Protein AF-H2ZAS6-F1 (afdb_monomer)

Solvent-accessible surface area (backbone atoms only — not comparable to full-atom values): 13476 Å² total; per-residue (Å²): 130,87,49,67,55,76,77,52,36,73,67,36,65,32,30,30,71,39,84,82,62,59,73,28,44,25,34,30,70,45,66,57,102,63,35,32,34,28,41,28,45,44,68,86,78,80,84,56,66,68,56,63,69,42,42,60,75,76,57,49,66,39,53,50,62,60,48,14,63,75,58,74,45,54,53,64,53,48,56,46,43,37,15,78,36,61,42,53,59,77,82,79,40,78,43,65,80,29,67,56,33,38,37,78,93,71,48,25,17,18,64,74,36,30,44,58,54,97,93,39,62,28,32,20,69,63,43,44,57,53,51,46,54,44,47,73,75,45,42,49,55,55,51,41,58,58,71,47,61,94,76,61,63,84,84,67,61,58,55,46,81,37,60,37,92,62,64,44,68,59,52,52,49,51,51,41,53,51,55,62,68,36,86,67,47,88,42,56,76,37,44,56,90,58,90,82,78,46,69,72,56,51,52,54,49,51,53,51,50,55,54,37,66,75,69,57,74,80,57,46,79,46,76,48,80,40,52,52,91,36,50,45,66,79,132

Nearest PDB structures (foldseek):
  2y35-assembly1_A  TM=8.840E-01  e=4.240E-13  Drosophila melanogaster
  8rap-assembly1_Z  TM=8.432E-01  e=3.091E-01  Saccharomyces cerevisiae
  8ram-assembly1_Z  TM=8.428E-01  e=3.091E-01  Saccharomyces cerevisiae
  4ytl-assembly2_B  TM=7.904E-01  e=3.672E-01  Saccharomyces cerevisiae S288C
  8w8f-assembly1_Z  TM=8.268E-01  e=6.903E-01  Homo sapiens

Mean predicted aligned error: 9.79 Å

Secondary structure (DSSP, 8-state):
---HHHHS-TT-EEEE-SSSSTT-EEEEEEEETTEEEEEEEE------HHHHHHHHHHS-EEEHHHHHHHHT--HHHHHHHTS--EEE-STT-EEE-S---EETTTTEEETTTEEEETTEEEEEHHHHHHHHHHHHH-HHHHHHHHHTTTTS-TT---HHHHH-SSSHHHHHHHHHHHHHHSTTTTPPEEETT-----HHHHHHHHHHHHHHHHH--PPEEEEEEEEGGGEE---

InterPro domains:
  IPR041106 Exoribonuclease Xrn1, D2/D3 domain [PF18334] (4-218)

Organism: Ciona savignyi (NCBI:txid51511)

Foldseek 3Di:
DQDVCNVQPFQFWKAFCDPDRHRWIWTFHDDDPFKTKTWTFAFDDFDCVVLVVCQCVLWPWDFLCVLCVLLVADSVLSVAQCDFQWADPPPHRIFTLHLHQDDVVQQKGFASAWAADPNTIIGTPVVSVVSNVCCVLQVLQRVLVVVCPPPDDSHPPDQCSRPNVPPSVVSSVVSRVVSCVDPSHPGDIGHNPDDDGHPSSVVVVVVSVVVCVVVTDGTDIDIDIGGSVRIDRDD

pLDDT: mean 84.43, std 8.47, range [48.62, 93.75]

Radius of gyration: 28.25 Å; Cα contacts (8 Å, |Δi|>4): 338; chains: 1; bounding box: 68×33×70 Å

Structure (mmCIF, N/CA/C/O backbone):
data_AF-H2ZAS6-F1
#
_entry.id   AF-H2ZAS6-F1
#
loop_
_atom_site.group_PDB
_atom_site.id
_atom_site.type_symbol
_atom_site.label_atom_id
_atom_site.label_alt_id
_atom_site.label_comp_id
_atom_site.label_asym_id
_atom_site.label_entity_id
_atom_site.label_seq_id
_atom_site.pdbx_PDB_ins_code
_atom_site.Cartn_x
_atom_site.Cartn_y
_atom_site.Cartn_z
_atom_site.occupancy
_atom_site.B_iso_or_equiv
_atom_site.auth_seq_id
_atom_site.auth_comp_id
_atom_site.auth_asym_id
_atom_site.auth_atom_id
_atom_site.pdbx_PDB_model_num
ATOM 1 N N . MET A 1 1 ? 46.308 13.504 -22.173 1.00 48.62 1 MET A N 1
ATOM 2 C CA . MET A 1 1 ? 44.925 13.327 -22.659 1.00 48.62 1 MET A CA 1
ATOM 3 C C . MET A 1 1 ? 44.731 11.841 -22.865 1.00 48.62 1 MET A C 1
ATOM 5 O O . MET A 1 1 ? 45.394 11.299 -23.737 1.00 48.62 1 MET A O 1
ATOM 9 N N . THR A 1 2 ? 43.934 11.181 -22.029 1.00 58.94 2 THR A N 1
ATOM 10 C CA . THR A 1 2 ? 43.607 9.759 -22.206 1.00 58.94 2 THR A CA 1
ATOM 11 C C . THR A 1 2 ? 42.870 9.613 -23.532 1.00 58.94 2 THR A C 1
ATOM 13 O O . THR A 1 2 ? 41.924 10.361 -23.798 1.00 58.94 2 THR A O 1
ATOM 16 N N . SER A 1 3 ? 43.347 8.740 -24.409 1.00 76.25 3 SER A N 1
ATOM 17 C CA . SER A 1 3 ? 42.744 8.587 -25.731 1.00 76.25 3 SER A CA 1
ATOM 18 C C . SER A 1 3 ? 41.390 7.878 -25.614 1.00 76.25 3 SER A C 1
ATOM 20 O O . SER A 1 3 ? 41.162 7.082 -24.705 1.00 76.25 3 SER A O 1
ATOM 22 N N . ILE A 1 4 ? 40.467 8.130 -26.545 1.00 76.50 4 ILE A N 1
ATOM 23 C CA . ILE A 1 4 ? 39.162 7.440 -26.553 1.00 76.50 4 ILE A CA 1
ATOM 24 C C . ILE A 1 4 ? 39.341 5.919 -26.666 1.00 76.50 4 ILE A C 1
ATOM 26 O O . ILE A 1 4 ? 38.546 5.176 -26.108 1.00 76.50 4 ILE A O 1
ATOM 30 N N . ALA A 1 5 ? 40.405 5.459 -27.326 1.00 76.56 5 ALA A N 1
ATOM 31 C CA . ALA A 1 5 ? 40.741 4.041 -27.423 1.00 76.56 5 ALA A CA 1
ATOM 32 C C . ALA A 1 5 ? 41.159 3.422 -26.073 1.00 76.56 5 ALA A C 1
ATOM 34 O O . ALA A 1 5 ? 40.924 2.238 -25.854 1.00 76.56 5 ALA A O 1
ATOM 35 N N . GLU A 1 6 ? 41.748 4.207 -25.164 1.00 80.81 6 GLU A N 1
ATOM 36 C CA . GLU A 1 6 ? 42.057 3.773 -23.792 1.00 80.81 6 GLU A CA 1
ATOM 37 C C . GLU A 1 6 ? 40.805 3.759 -22.905 1.00 80.81 6 GLU A C 1
ATOM 39 O O . GLU A 1 6 ? 40.669 2.884 -22.057 1.00 80.81 6 GLU A O 1
ATOM 44 N N . MET A 1 7 ? 39.878 4.705 -23.106 1.00 81.31 7 MET A N 1
ATOM 45 C CA . MET A 1 7 ? 38.614 4.761 -22.356 1.00 81.31 7 MET A CA 1
ATOM 46 C C . MET A 1 7 ? 37.583 3.729 -22.834 1.00 81.31 7 MET A C 1
ATOM 48 O O . MET A 1 7 ? 36.767 3.264 -22.047 1.00 81.31 7 MET A O 1
ATOM 52 N N . LEU A 1 8 ? 37.599 3.397 -24.126 1.00 84.44 8 LEU A N 1
ATOM 53 C CA . LEU A 1 8 ? 36.675 2.477 -24.785 1.00 84.44 8 LEU A CA 1
ATOM 54 C C . LEU A 1 8 ? 37.476 1.423 -25.564 1.00 84.44 8 LEU A C 1
ATOM 56 O O . LEU A 1 8 ? 37.523 1.472 -26.799 1.00 84.44 8 LEU A O 1
ATOM 60 N N . PRO A 1 9 ? 38.137 0.480 -24.869 1.00 86.81 9 PRO A N 1
ATOM 61 C CA . PRO A 1 9 ? 38.912 -0.545 -25.541 1.00 86.81 9 PRO A CA 1
ATOM 62 C C . PRO A 1 9 ? 38.006 -1.452 -26.377 1.00 86.81 9 PRO A C 1
ATOM 64 O O . PRO A 1 9 ? 36.805 -1.597 -26.136 1.00 86.81 9 PRO A O 1
ATOM 67 N N . LYS A 1 10 ? 38.591 -2.099 -27.386 1.00 86.94 10 LYS A N 1
ATOM 68 C CA . LYS A 1 10 ? 37.863 -3.065 -28.212 1.00 86.94 10 LYS A CA 1
ATOM 69 C C . LYS A 1 10 ? 37.267 -4.168 -27.331 1.00 86.94 10 LYS A C 1
ATOM 71 O O . LYS A 1 10 ? 37.941 -4.692 -26.451 1.00 86.94 10 LYS A O 1
ATOM 76 N N . ASN A 1 11 ? 36.027 -4.546 -27.623 1.00 87.69 11 ASN A N 1
ATOM 77 C CA . ASN A 1 11 ? 35.197 -5.479 -26.859 1.00 87.69 11 ASN A CA 1
ATOM 78 C C . ASN A 1 11 ? 34.785 -5.001 -25.457 1.00 87.69 11 ASN A C 1
ATOM 80 O O . ASN A 1 11 ? 34.188 -5.796 -24.733 1.00 87.69 11 ASN A O 1
ATOM 84 N N . ALA A 1 12 ? 35.041 -3.741 -25.084 1.00 89.25 12 ALA A N 1
ATOM 85 C CA . ALA A 1 12 ? 34.482 -3.172 -23.862 1.00 89.25 12 ALA A CA 1
ATOM 86 C C . ALA A 1 12 ? 32.953 -3.188 -23.907 1.00 89.25 12 ALA A C 1
ATOM 88 O O . ALA A 1 12 ? 32.350 -2.936 -24.958 1.00 89.25 12 ALA A O 1
ATOM 89 N N . GLU A 1 13 ? 32.349 -3.467 -22.757 1.00 92.56 13 GLU A N 1
ATOM 90 C CA . GLU A 1 13 ? 30.908 -3.386 -22.567 1.00 92.56 13 GLU A CA 1
ATOM 91 C C . GLU A 1 13 ? 30.522 -1.950 -22.242 1.00 92.56 13 GLU A C 1
ATOM 93 O O . GLU A 1 13 ? 31.080 -1.312 -21.352 1.00 92.56 13 GLU A O 1
ATOM 98 N N . VAL A 1 14 ? 29.573 -1.427 -23.007 1.00 93.00 14 VAL A N 1
ATOM 99 C CA . VAL A 1 14 ? 29.112 -0.046 -22.898 1.00 93.00 14 VAL A CA 1
ATOM 100 C C . VAL A 1 14 ? 27.597 -0.002 -22.926 1.00 93.00 14 VAL A C 1
ATOM 102 O O . VAL A 1 14 ? 26.948 -0.823 -23.572 1.00 93.00 14 VAL A O 1
ATOM 105 N N . PHE A 1 15 ? 27.029 0.997 -22.267 1.00 93.75 15 PHE A N 1
ATOM 106 C CA . PHE A 1 15 ? 25.609 1.303 -22.310 1.00 93.75 15 PHE A CA 1
ATOM 107 C C . PHE A 1 15 ? 25.377 2.581 -23.097 1.00 93.75 15 PHE A C 1
ATOM 109 O O . PHE A 1 15 ? 26.065 3.586 -22.909 1.00 93.75 15 PHE A O 1
ATOM 116 N N . ASN A 1 16 ? 24.385 2.554 -23.976 1.00 93.00 16 ASN A N 1
ATOM 117 C CA . ASN A 1 16 ? 23.973 3.738 -24.709 1.00 93.00 16 ASN A CA 1
ATOM 118 C C . ASN A 1 16 ? 23.133 4.657 -23.815 1.00 93.00 16 ASN A C 1
ATOM 120 O O . ASN A 1 16 ? 22.112 4.237 -23.278 1.00 93.00 16 ASN A O 1
ATOM 124 N N . ILE A 1 17 ? 23.516 5.923 -23.698 1.00 93.12 17 ILE A N 1
ATOM 125 C CA . ILE A 1 17 ? 22.713 6.969 -23.042 1.00 93.12 17 ILE A CA 1
ATOM 126 C C . ILE A 1 17 ? 22.096 7.948 -24.055 1.00 93.12 17 ILE A C 1
ATOM 128 O O . ILE A 1 17 ? 21.465 8.930 -23.667 1.00 93.12 17 ILE A O 1
ATOM 132 N N . GLY A 1 18 ? 22.278 7.699 -25.354 1.00 88.38 18 GLY A N 1
ATOM 133 C CA . GLY A 1 18 ? 21.671 8.451 -26.447 1.00 88.38 18 GLY A CA 1
ATOM 134 C C . GLY A 1 18 ? 20.350 7.858 -26.949 1.00 88.38 18 GLY A C 1
ATOM 135 O O . GLY A 1 18 ? 19.828 6.875 -26.426 1.00 88.38 18 GLY A O 1
ATOM 136 N N . VAL A 1 19 ? 19.818 8.474 -28.006 1.00 85.88 19 VAL A N 1
ATOM 137 C CA . VAL A 1 19 ? 18.623 8.028 -28.740 1.00 85.88 19 VAL A CA 1
ATOM 138 C C . VAL A 1 19 ? 19.032 7.747 -30.192 1.00 85.88 19 VAL A C 1
ATOM 140 O O . VAL A 1 19 ? 19.768 8.563 -30.754 1.00 85.88 19 VAL A O 1
ATOM 143 N N . PRO A 1 20 ? 18.556 6.658 -30.832 1.00 85.31 20 PRO A N 1
ATOM 144 C CA . PRO A 1 20 ? 17.695 5.585 -30.302 1.00 85.31 20 PRO A CA 1
ATOM 145 C C . PRO A 1 20 ? 18.450 4.594 -29.392 1.00 85.31 20 PRO A C 1
ATOM 147 O O . PRO A 1 20 ? 19.668 4.669 -29.295 1.00 85.31 20 PRO A O 1
ATOM 150 N N . HIS A 1 21 ? 17.731 3.654 -28.758 1.00 88.62 21 HIS A N 1
ATOM 151 C CA . HIS A 1 21 ? 18.272 2.545 -27.938 1.00 88.62 21 HIS A CA 1
ATOM 152 C C . HIS A 1 21 ? 18.904 2.939 -26.593 1.00 88.62 21 HIS A C 1
ATOM 154 O O . HIS A 1 21 ? 19.922 2.374 -26.192 1.00 88.62 21 HIS A O 1
ATOM 160 N N . TYR A 1 22 ? 18.300 3.896 -25.890 1.00 90.94 22 TYR A N 1
ATOM 161 C CA . TYR A 1 22 ? 18.704 4.273 -24.535 1.00 90.94 22 TYR A CA 1
ATOM 162 C C . TYR A 1 22 ? 18.701 3.060 -23.588 1.00 90.94 22 TYR A C 1
ATOM 164 O O . TYR A 1 22 ? 17.765 2.264 -23.596 1.00 90.94 22 TYR A O 1
ATOM 172 N N . GLY A 1 23 ? 19.747 2.913 -22.778 1.00 91.06 23 GLY A N 1
ATOM 173 C CA . GLY A 1 23 ? 19.916 1.821 -21.818 1.00 91.06 23 GLY A CA 1
ATOM 174 C C . GLY A 1 23 ? 20.328 0.476 -22.426 1.00 91.06 23 GLY A C 1
ATOM 175 O O . GLY A 1 23 ? 20.566 -0.467 -21.675 1.00 91.06 23 GLY A O 1
ATOM 176 N N . CYS A 1 24 ? 20.447 0.359 -23.754 1.00 92.25 24 CYS A N 1
ATOM 177 C CA . CYS A 1 24 ? 20.893 -0.885 -24.383 1.00 92.25 24 CYS A CA 1
ATOM 178 C C . CYS A 1 24 ? 22.395 -1.106 -24.163 1.00 92.25 24 CYS A C 1
ATOM 180 O O . CYS A 1 24 ? 23.205 -0.188 -24.323 1.00 92.25 24 CYS A O 1
ATOM 182 N N . MET A 1 25 ? 22.751 -2.347 -23.834 1.00 92.88 25 MET A N 1
ATOM 183 C CA . MET A 1 25 ? 24.133 -2.802 -23.713 1.00 92.88 25 MET A CA 1
ATOM 184 C C . MET A 1 25 ? 24.709 -3.087 -25.101 1.00 92.88 25 MET A C 1
ATOM 186 O O . MET A 1 25 ? 24.020 -3.607 -25.979 1.00 92.88 25 MET A O 1
ATOM 190 N N . GLY A 1 26 ? 25.982 -2.781 -25.309 1.00 92.31 26 GLY A N 1
ATOM 191 C CA . GLY A 1 26 ? 26.688 -3.089 -26.541 1.00 92.31 26 GLY A CA 1
ATOM 192 C C . GLY A 1 26 ? 28.169 -3.346 -26.323 1.00 92.31 26 GLY A C 1
ATOM 193 O O . GLY A 1 26 ? 28.706 -3.123 -25.239 1.00 92.31 26 GLY A O 1
ATOM 194 N N . LYS A 1 27 ? 28.826 -3.823 -27.381 1.00 93.44 27 LYS A N 1
ATOM 195 C CA . LYS A 1 27 ? 30.272 -4.070 -27.402 1.00 93.44 27 LYS A CA 1
ATOM 196 C C . LYS A 1 27 ? 30.973 -3.158 -28.393 1.00 93.44 27 LYS A C 1
ATOM 198 O O . LYS A 1 27 ? 30.548 -3.048 -29.546 1.00 93.44 27 LYS A O 1
ATOM 203 N N . VAL A 1 28 ? 32.064 -2.538 -27.949 1.00 91.81 28 VAL A N 1
ATOM 204 C CA . VAL A 1 28 ? 32.894 -1.668 -28.791 1.00 91.81 28 VAL A CA 1
ATOM 205 C C . VAL A 1 28 ? 33.587 -2.500 -29.870 1.00 91.81 28 VAL A C 1
ATOM 207 O O . VAL A 1 28 ? 34.389 -3.385 -29.578 1.00 91.81 28 VAL A O 1
ATOM 210 N N . CYS A 1 29 ? 33.309 -2.198 -31.133 1.00 91.00 29 CYS A N 1
ATOM 211 C CA . CYS A 1 29 ? 33.959 -2.823 -32.280 1.00 91.00 29 CYS A CA 1
ATOM 212 C C . CYS A 1 29 ? 35.226 -2.059 -32.688 1.00 91.00 29 CYS A C 1
ATOM 214 O O . CYS A 1 29 ? 36.270 -2.673 -32.920 1.00 91.00 29 CYS A O 1
ATOM 216 N N . SER A 1 30 ? 35.134 -0.728 -32.774 1.00 87.38 30 SER A N 1
ATOM 217 C CA . SER A 1 30 ? 36.242 0.159 -33.150 1.00 87.38 30 SER A CA 1
ATOM 218 C C . SER A 1 30 ? 36.041 1.582 -32.628 1.00 87.38 30 SER A C 1
ATOM 220 O O . SER A 1 30 ? 34.918 1.992 -32.343 1.00 87.38 30 SER A O 1
ATOM 222 N N . THR A 1 31 ? 37.127 2.351 -32.538 1.00 86.19 31 THR A N 1
ATOM 223 C CA . THR A 1 31 ? 37.122 3.765 -32.130 1.00 86.19 31 THR A CA 1
ATOM 224 C C . THR A 1 31 ? 37.888 4.608 -33.147 1.00 86.19 31 THR A C 1
ATOM 226 O O . THR A 1 31 ? 39.035 4.287 -33.457 1.00 86.19 31 THR A O 1
ATOM 229 N N . HIS A 1 32 ? 37.300 5.701 -33.638 1.00 82.81 32 HIS A N 1
ATOM 230 C CA . HIS A 1 32 ? 37.928 6.602 -34.611 1.00 82.81 32 HIS A CA 1
ATOM 231 C C . HIS A 1 32 ? 37.610 8.072 -34.313 1.00 82.81 32 HIS A C 1
ATOM 233 O O . HIS A 1 32 ? 36.445 8.468 -34.317 1.00 82.81 32 HIS A O 1
ATOM 239 N N . GLY A 1 33 ? 38.650 8.885 -34.070 1.00 71.81 33 GLY A N 1
ATOM 240 C CA . GLY A 1 33 ? 38.622 10.361 -34.031 1.00 71.81 33 GLY A CA 1
ATOM 241 C C . GLY A 1 33 ? 37.732 11.047 -32.977 1.00 71.81 33 GLY A C 1
ATOM 242 O O . GLY A 1 33 ? 37.848 12.251 -32.788 1.00 71.81 33 GLY A O 1
ATOM 243 N N . GLY A 1 34 ? 36.846 10.314 -32.300 1.00 78.88 34 GLY A N 1
ATOM 244 C CA . GLY A 1 34 ? 35.755 10.870 -31.486 1.00 78.88 34 GLY A CA 1
ATOM 245 C C . GLY A 1 34 ? 34.556 9.925 -31.336 1.00 78.88 34 GLY A C 1
ATOM 246 O O . GLY A 1 34 ? 33.815 9.998 -30.355 1.00 78.88 34 GLY A O 1
ATOM 247 N N . ASN A 1 35 ? 34.384 9.021 -32.301 1.00 84.44 35 ASN A N 1
ATOM 248 C CA . ASN A 1 35 ? 33.278 8.071 -32.374 1.00 84.44 35 ASN A CA 1
ATOM 249 C C . ASN A 1 35 ? 33.733 6.654 -32.019 1.00 84.44 35 ASN A C 1
ATOM 251 O O . ASN A 1 35 ? 34.885 6.283 -32.261 1.00 84.44 35 ASN A O 1
ATOM 255 N N . ALA A 1 36 ? 32.804 5.853 -31.510 1.00 87.12 36 ALA A N 1
ATOM 256 C CA . ALA A 1 36 ? 32.953 4.417 -31.352 1.00 87.12 36 ALA A CA 1
ATOM 257 C C . ALA A 1 36 ? 31.863 3.691 -32.151 1.00 87.12 36 ALA A C 1
ATOM 259 O O . ALA A 1 36 ? 30.681 4.028 -32.069 1.00 87.12 36 ALA A O 1
ATOM 260 N N . THR A 1 37 ? 32.264 2.690 -32.929 1.00 90.56 37 THR A N 1
ATOM 261 C CA . THR A 1 37 ? 31.340 1.759 -33.579 1.00 90.56 37 THR A CA 1
ATOM 262 C C . THR A 1 37 ? 30.999 0.671 -32.583 1.00 90.56 37 THR A C 1
ATOM 264 O O . THR A 1 37 ? 31.902 0.002 -32.078 1.00 90.56 37 THR A O 1
ATOM 267 N N . ILE A 1 38 ? 29.716 0.491 -32.295 1.00 90.75 38 ILE A N 1
ATOM 268 C CA . ILE A 1 38 ? 29.235 -0.441 -31.278 1.00 90.75 38 ILE A CA 1
ATOM 269 C C . ILE A 1 38 ? 28.157 -1.321 -31.866 1.00 90.75 38 ILE A C 1
ATOM 271 O O . ILE A 1 38 ? 27.297 -0.845 -32.603 1.00 90.75 38 ILE A O 1
ATOM 275 N N . THR A 1 39 ? 28.184 -2.594 -31.495 1.00 93.25 39 THR A N 1
ATOM 276 C CA . THR A 1 39 ? 27.062 -3.504 -31.724 1.00 93.25 39 THR A CA 1
ATOM 277 C C . THR A 1 39 ? 26.232 -3.581 -30.451 1.00 93.25 39 THR A C 1
ATOM 279 O O . THR A 1 39 ? 26.701 -4.110 -29.443 1.00 93.25 39 THR A O 1
ATOM 282 N N . PHE A 1 40 ? 25.032 -3.002 -30.487 1.00 92.00 40 PHE A N 1
ATOM 283 C CA . PHE A 1 40 ? 24.065 -3.016 -29.393 1.00 92.00 40 PHE A CA 1
ATOM 284 C C . PHE A 1 40 ? 23.190 -4.257 -29.453 1.00 92.00 40 PHE A C 1
ATOM 286 O O . PHE A 1 40 ? 22.711 -4.628 -30.521 1.00 92.00 40 PHE A O 1
ATOM 293 N N . GLN A 1 41 ? 22.925 -4.835 -28.288 1.00 90.62 41 GLN A N 1
ATOM 294 C CA . GLN A 1 41 ? 21.920 -5.867 -28.096 1.00 90.62 41 GLN A CA 1
ATOM 295 C C . GLN A 1 41 ? 20.621 -5.187 -27.679 1.00 90.62 41 GLN A C 1
ATOM 297 O O . GLN A 1 41 ? 20.478 -4.753 -26.537 1.00 90.62 41 GLN A O 1
ATOM 302 N N . VAL A 1 42 ? 19.680 -5.071 -28.612 1.00 90.62 42 VAL A N 1
ATOM 303 C CA . VAL A 1 42 ? 18.384 -4.429 -28.376 1.00 90.62 42 VAL A CA 1
ATOM 304 C C . VAL A 1 42 ? 17.376 -5.504 -27.962 1.00 90.62 42 VAL A C 1
ATOM 306 O O . VAL A 1 42 ? 17.004 -6.333 -28.803 1.00 90.62 42 VAL A O 1
ATOM 309 N N . PRO A 1 43 ? 16.953 -5.551 -26.685 1.00 87.62 43 PRO A N 1
ATOM 310 C CA . PRO A 1 43 ? 15.913 -6.472 -26.253 1.00 87.62 43 PRO A CA 1
ATOM 311 C C . PRO A 1 43 ? 14.542 -6.003 -26.753 1.00 87.62 43 PRO A C 1
ATOM 313 O O . PRO A 1 43 ? 14.291 -4.807 -26.893 1.00 87.62 43 PRO A O 1
ATOM 316 N N . ASP A 1 44 ? 13.633 -6.949 -26.978 1.00 87.50 44 ASP A N 1
ATOM 317 C CA . ASP A 1 44 ? 12.214 -6.612 -27.079 1.00 87.50 44 ASP A CA 1
ATOM 318 C C . ASP A 1 44 ? 11.695 -6.234 -25.671 1.00 87.50 44 ASP A C 1
ATOM 320 O O . ASP A 1 44 ? 12.063 -6.868 -24.676 1.00 87.50 44 ASP A O 1
ATOM 324 N N . GLU A 1 45 ? 10.805 -5.242 -25.571 1.00 85.88 45 GLU A N 1
ATOM 325 C CA . GLU A 1 45 ? 10.242 -4.779 -24.293 1.00 85.88 45 GLU A CA 1
ATOM 326 C C . GLU A 1 45 ? 8.776 -5.218 -24.101 1.00 85.88 45 GLU A C 1
ATOM 328 O O . GLU A 1 45 ? 7.973 -5.151 -25.040 1.00 85.88 45 GLU A O 1
ATOM 333 N N . PRO A 1 46 ? 8.374 -5.639 -22.884 1.00 88.06 46 PRO A N 1
ATOM 334 C CA . PRO A 1 46 ? 6.987 -5.979 -22.600 1.00 88.06 46 PRO A CA 1
ATOM 335 C C . PRO A 1 46 ? 6.098 -4.730 -22.586 1.00 88.06 46 PRO A C 1
ATOM 337 O O . PRO A 1 46 ? 6.377 -3.740 -21.910 1.00 88.06 46 PRO A O 1
ATOM 340 N N . ASN A 1 47 ? 4.951 -4.799 -23.265 1.00 87.00 47 ASN A N 1
ATOM 341 C CA . ASN A 1 47 ? 3.972 -3.717 -23.240 1.00 87.00 47 ASN A CA 1
ATOM 342 C C . ASN A 1 47 ? 3.067 -3.807 -21.999 1.00 87.00 47 ASN A C 1
ATOM 344 O O . ASN A 1 47 ? 2.067 -4.525 -21.984 1.00 87.00 47 ASN A O 1
ATOM 348 N N . LEU A 1 48 ? 3.378 -3.010 -20.976 1.00 87.75 48 LEU A N 1
ATOM 349 C CA . LEU A 1 48 ? 2.605 -2.951 -19.730 1.00 87.75 48 LEU A CA 1
ATOM 350 C C . LEU A 1 48 ? 1.447 -1.935 -19.761 1.00 87.75 48 LEU A C 1
ATOM 352 O O . LEU A 1 48 ? 0.717 -1.806 -18.775 1.00 87.75 48 LEU A O 1
ATOM 356 N N . ALA A 1 49 ? 1.211 -1.227 -20.874 1.00 87.38 49 ALA A N 1
ATOM 357 C CA . ALA A 1 49 ? 0.228 -0.137 -20.941 1.00 87.38 49 ALA A CA 1
ATOM 358 C C . ALA A 1 49 ? -1.195 -0.585 -20.565 1.00 87.38 49 ALA A C 1
ATOM 360 O O . ALA A 1 49 ? -1.947 0.162 -19.935 1.00 87.38 49 ALA A O 1
ATOM 361 N N . ARG A 1 50 ? -1.565 -1.826 -20.907 1.00 85.38 50 ARG A N 1
ATOM 362 C CA . ARG A 1 50 ? -2.862 -2.420 -20.544 1.00 85.38 50 ARG A CA 1
ATOM 363 C C . ARG A 1 50 ? -3.029 -2.549 -19.028 1.00 85.38 50 ARG A C 1
ATOM 365 O O . ARG A 1 50 ? -4.113 -2.283 -18.515 1.00 85.38 50 ARG A O 1
ATOM 372 N N . ILE A 1 51 ? -1.968 -2.934 -18.321 1.00 84.19 51 ILE A N 1
ATOM 373 C CA . ILE A 1 51 ? -1.978 -3.098 -16.864 1.00 84.19 51 ILE A CA 1
ATOM 374 C C . ILE A 1 51 ? -2.013 -1.732 -16.187 1.00 84.19 51 ILE A C 1
ATOM 376 O O . ILE A 1 51 ? -2.821 -1.532 -15.285 1.00 84.19 51 ILE A O 1
ATOM 380 N N . LEU A 1 52 ? -1.227 -0.762 -16.673 1.00 82.31 52 LEU A N 1
ATOM 381 C CA . LEU A 1 52 ? -1.268 0.607 -16.150 1.00 82.31 52 LEU A CA 1
ATOM 382 C C . LEU A 1 52 ? -2.672 1.215 -16.262 1.00 82.31 52 LEU A C 1
ATOM 384 O O . LEU A 1 52 ? -3.158 1.792 -15.294 1.00 82.31 52 LEU A O 1
ATOM 388 N N . LYS A 1 53 ? -3.363 1.020 -17.394 1.00 82.88 53 LYS A N 1
ATOM 389 C CA . LYS A 1 53 ? -4.759 1.466 -17.562 1.00 82.88 53 LYS A CA 1
ATOM 390 C C . LYS A 1 53 ? -5.716 0.792 -16.574 1.00 82.88 53 LYS A C 1
ATOM 392 O O . LYS A 1 53 ? -6.622 1.443 -16.066 1.00 82.88 53 LYS A O 1
ATOM 397 N N . LYS A 1 54 ? -5.508 -0.494 -16.277 1.00 81.06 54 LYS A N 1
ATOM 398 C CA . LYS A 1 54 ? -6.330 -1.261 -15.325 1.00 81.06 54 LYS A CA 1
ATOM 399 C C . LYS A 1 54 ? -5.952 -1.049 -13.859 1.00 81.06 54 LYS A C 1
ATOM 401 O O . LYS A 1 54 ? -6.718 -1.460 -12.993 1.00 81.06 54 LYS A O 1
ATOM 406 N N . LYS A 1 55 ? -4.824 -0.395 -13.554 1.00 77.50 55 LYS A N 1
ATOM 407 C CA . LYS A 1 55 ? -4.351 -0.171 -12.177 1.00 77.50 55 LYS A CA 1
ATOM 408 C C . LYS A 1 55 ? -5.420 0.482 -11.299 1.00 77.50 55 LYS A C 1
ATOM 410 O O . LYS A 1 55 ? -5.638 0.035 -10.180 1.00 77.50 55 LYS A O 1
ATOM 415 N N . HIS A 1 56 ? -6.117 1.490 -11.822 1.00 69.75 56 HIS A N 1
ATOM 416 C CA . HIS A 1 56 ? -7.180 2.184 -11.089 1.00 69.75 56 HIS A CA 1
ATOM 417 C C . HIS A 1 56 ? -8.368 1.274 -10.751 1.00 69.75 56 HIS A C 1
ATOM 419 O O . HIS A 1 56 ? -8.968 1.415 -9.691 1.00 69.75 56 HIS A O 1
ATOM 425 N N . THR A 1 57 ? -8.685 0.319 -11.626 1.00 70.62 57 THR A N 1
ATOM 426 C CA . THR A 1 57 ? -9.757 -0.659 -11.403 1.00 70.62 57 THR A CA 1
ATOM 427 C C . THR A 1 57 ? -9.323 -1.768 -10.447 1.00 70.62 57 THR A C 1
ATOM 429 O O . THR A 1 57 ? -10.119 -2.220 -9.637 1.00 70.62 57 THR A O 1
ATOM 432 N N . LEU A 1 58 ? -8.062 -2.201 -10.530 1.00 67.06 58 LEU A N 1
ATOM 433 C CA . LEU A 1 58 ? -7.510 -3.268 -9.689 1.00 67.06 58 LEU A CA 1
ATOM 434 C C . LEU A 1 58 ? -7.219 -2.808 -8.258 1.00 67.06 58 LEU A C 1
ATOM 436 O O . LEU A 1 58 ? -7.250 -3.620 -7.340 1.00 67.06 58 LEU A O 1
ATOM 440 N N . SER A 1 59 ? -6.929 -1.520 -8.071 1.00 71.88 59 SER A N 1
ATOM 441 C CA . SER A 1 59 ? -6.696 -0.922 -6.762 1.00 71.88 59 SER A CA 1
ATOM 442 C C . SER A 1 59 ? -7.445 0.399 -6.638 1.00 71.88 59 SER A C 1
ATOM 444 O O . SER A 1 59 ? -6.875 1.488 -6.765 1.00 71.88 59 SER A O 1
ATOM 446 N N . SER A 1 60 ? -8.749 0.289 -6.396 1.00 82.69 60 SER A N 1
ATOM 447 C CA . SER A 1 60 ? -9.595 1.436 -6.095 1.00 82.69 60 SER A CA 1
ATOM 448 C C . SER A 1 60 ? -9.427 1.857 -4.639 1.00 82.69 60 SER A C 1
ATOM 450 O O . SER A 1 60 ? -9.531 1.054 -3.715 1.00 82.69 60 SER A O 1
ATOM 452 N N . TYR A 1 61 ? -9.149 3.145 -4.453 1.00 88.31 61 TYR A N 1
ATOM 453 C CA . TYR A 1 61 ? -9.142 3.783 -3.147 1.00 88.31 61 TYR A CA 1
ATOM 454 C C . TYR A 1 61 ? -10.284 4.788 -3.079 1.00 88.31 61 TYR A C 1
ATOM 456 O O . TYR A 1 61 ? -10.607 5.476 -4.053 1.00 88.31 61 TYR A O 1
ATOM 464 N N . HIS A 1 62 ? -10.892 4.875 -1.910 1.00 90.81 62 HIS A N 1
ATOM 465 C CA . HIS A 1 62 ? -12.076 5.662 -1.648 1.00 90.81 62 HIS A CA 1
ATOM 466 C C . HIS A 1 62 ? -11.860 6.582 -0.449 1.00 90.81 62 HIS A C 1
ATOM 468 O O . HIS A 1 62 ? -11.131 6.228 0.481 1.00 90.81 62 HIS A O 1
ATOM 474 N N . PRO A 1 63 ? -12.484 7.766 -0.452 1.00 91.88 63 PRO A N 1
ATOM 475 C CA . PRO A 1 63 ? -12.423 8.665 0.687 1.00 91.88 63 PRO A CA 1
ATOM 476 C C . PRO A 1 63 ? -13.134 8.052 1.898 1.00 91.88 63 PRO A C 1
ATOM 478 O O . PRO A 1 63 ? -14.051 7.233 1.765 1.00 91.88 63 PRO A O 1
ATOM 481 N N . GLY A 1 64 ? -12.726 8.471 3.097 1.00 90.50 64 GLY A N 1
ATOM 482 C CA . GLY A 1 64 ? -13.227 7.903 4.351 1.00 90.50 64 GLY A CA 1
ATOM 483 C C . GLY A 1 64 ? -14.748 7.968 4.501 1.00 90.50 64 GLY A C 1
ATOM 484 O O . GLY A 1 64 ? -15.346 7.013 4.985 1.00 90.50 64 GLY A O 1
ATOM 485 N N . TRP A 1 65 ? -15.396 9.037 4.027 1.00 90.31 65 TRP A N 1
ATOM 486 C CA . TRP A 1 65 ? -16.856 9.174 4.104 1.00 90.31 65 TRP A CA 1
ATOM 487 C C . TRP A 1 65 ? -17.600 8.072 3.336 1.00 90.31 65 TRP A C 1
ATOM 489 O O . TRP A 1 65 ? -18.642 7.608 3.794 1.00 90.31 65 TRP A O 1
ATOM 499 N N . LYS A 1 66 ? -17.045 7.595 2.212 1.00 92.56 66 LYS A N 1
ATOM 500 C CA . LYS A 1 66 ? -17.652 6.523 1.413 1.00 92.56 66 LYS A CA 1
ATOM 501 C C . LYS A 1 66 ? -17.560 5.183 2.138 1.00 92.56 66 LYS A C 1
ATOM 503 O O . LYS A 1 66 ? -18.548 4.462 2.220 1.00 92.56 66 LYS A O 1
ATOM 508 N N . ILE A 1 67 ? -16.393 4.869 2.705 1.00 92.50 67 ILE A N 1
ATOM 509 C CA . ILE A 1 67 ? -16.217 3.640 3.492 1.00 92.50 67 ILE A CA 1
ATOM 510 C C . ILE A 1 67 ? -17.095 3.669 4.743 1.00 92.50 67 ILE A C 1
ATOM 512 O O . ILE A 1 67 ? -17.770 2.685 5.017 1.00 92.50 67 ILE A O 1
ATOM 516 N N . ALA A 1 68 ? -17.139 4.801 5.446 1.00 91.38 68 ALA A N 1
ATOM 517 C CA . ALA A 1 68 ? -17.964 4.994 6.635 1.00 91.38 68 ALA A CA 1
ATOM 518 C C . ALA A 1 68 ? -19.459 4.775 6.337 1.00 91.38 68 ALA A C 1
ATOM 520 O O . ALA A 1 68 ? -20.135 4.042 7.057 1.00 91.38 68 ALA A O 1
ATOM 521 N N . SER A 1 69 ? -19.949 5.330 5.222 1.00 91.00 69 SER A N 1
ATOM 522 C CA . SER A 1 69 ? -21.321 5.110 4.751 1.00 91.00 69 SER A CA 1
ATOM 523 C C . SER A 1 69 ? -21.602 3.638 4.437 1.00 91.00 69 SER A C 1
ATOM 525 O O . SER A 1 69 ? -22.668 3.141 4.785 1.00 91.00 69 SER A O 1
ATOM 527 N N . ASN A 1 70 ? -20.661 2.929 3.807 1.00 89.62 70 ASN A N 1
ATOM 528 C CA . ASN A 1 70 ? -20.830 1.518 3.442 1.00 89.62 70 ASN A CA 1
ATOM 529 C C . ASN A 1 70 ? -20.812 0.574 4.652 1.00 89.62 70 ASN A C 1
ATOM 531 O O . ASN A 1 70 ? -21.423 -0.489 4.610 1.00 89.62 70 ASN A O 1
ATOM 535 N N . THR A 1 71 ? -20.093 0.931 5.716 1.00 88.94 71 THR A N 1
ATOM 536 C CA . THR A 1 71 ? -19.973 0.109 6.930 1.00 88.94 71 THR A CA 1
ATOM 537 C C . THR A 1 71 ? -20.954 0.522 8.029 1.00 88.94 71 THR A C 1
ATOM 539 O O . THR A 1 71 ? -21.035 -0.147 9.063 1.00 88.94 71 THR A O 1
ATOM 542 N N . GLY A 1 72 ? -21.693 1.618 7.825 1.00 87.00 72 GLY A N 1
ATOM 543 C CA . GLY A 1 72 ? -22.650 2.166 8.781 1.00 87.00 72 GLY A CA 1
ATOM 544 C C . GLY A 1 72 ? -21.998 2.649 10.078 1.00 87.00 72 GLY A C 1
ATOM 545 O O . GLY A 1 72 ? -22.600 2.479 11.135 1.00 87.00 72 GLY A O 1
ATOM 546 N N . VAL A 1 73 ? -20.766 3.164 10.006 1.00 87.38 73 VAL A N 1
ATOM 547 C CA . VAL A 1 73 ? -20.045 3.785 11.134 1.00 87.38 73 VAL A CA 1
ATOM 548 C C . VAL A 1 73 ? -19.833 5.265 10.840 1.00 87.38 73 VAL A C 1
ATOM 550 O O . VAL A 1 73 ? -19.787 5.671 9.678 1.00 87.38 73 VAL A O 1
ATOM 553 N N . SER A 1 74 ? -19.647 6.095 11.864 1.00 88.75 74 SER A N 1
ATOM 554 C CA . SER A 1 74 ? -19.301 7.499 11.617 1.00 88.75 74 SER A CA 1
ATOM 555 C C . SER A 1 74 ? -17.883 7.647 11.038 1.00 88.75 74 SER A C 1
ATOM 557 O O . SER A 1 74 ? -16.977 6.854 11.315 1.00 88.75 74 SER A O 1
ATOM 559 N N . GLY A 1 75 ? -17.645 8.705 10.253 1.00 86.56 75 GLY A N 1
ATOM 560 C CA . GLY A 1 75 ? -16.312 8.994 9.700 1.00 86.56 75 GLY A CA 1
ATOM 561 C C . GLY A 1 75 ? -15.237 9.188 10.779 1.00 86.56 75 GLY A C 1
ATOM 562 O O . GLY A 1 75 ? -14.069 8.852 10.567 1.00 86.56 75 GLY A O 1
ATOM 563 N N . TYR A 1 76 ? -15.634 9.662 11.965 1.00 85.94 76 TYR A N 1
ATOM 564 C CA . TYR A 1 76 ? -14.756 9.743 13.129 1.00 85.94 76 TYR A CA 1
ATOM 565 C C . TYR A 1 76 ? -14.342 8.354 13.618 1.00 85.94 76 TYR A C 1
ATOM 567 O O . TYR A 1 76 ? -13.149 8.105 13.777 1.00 85.94 76 TYR A O 1
ATOM 575 N N . ILE A 1 77 ? -15.292 7.433 13.792 1.00 87.81 77 ILE A N 1
ATOM 576 C CA . ILE A 1 77 ? -15.005 6.066 14.247 1.00 87.81 77 ILE A CA 1
ATOM 577 C C . ILE A 1 77 ? -14.135 5.338 13.249 1.00 87.81 77 ILE A C 1
ATOM 579 O O . ILE A 1 77 ? -13.123 4.767 13.648 1.00 87.81 77 ILE A O 1
ATOM 583 N N . LEU A 1 78 ? -14.445 5.449 11.954 1.00 90.50 78 LEU A N 1
ATOM 584 C CA . LEU A 1 78 ? -13.570 4.941 10.905 1.00 90.50 78 LEU A CA 1
ATOM 585 C C . LEU A 1 78 ? -12.155 5.502 11.085 1.00 90.50 78 LEU A C 1
ATOM 587 O O . LEU A 1 78 ? -11.178 4.757 11.067 1.00 90.50 78 LEU A O 1
ATOM 591 N N . SER A 1 79 ? -12.028 6.809 11.313 1.00 87.88 79 SER A N 1
ATOM 592 C CA . SER A 1 79 ? -10.737 7.450 11.528 1.00 87.88 79 SER A CA 1
ATOM 593 C C . SER A 1 79 ? -10.022 6.960 12.796 1.00 87.88 79 SER A C 1
ATOM 595 O O . SER A 1 79 ? -8.806 6.790 12.774 1.00 87.88 79 SER A O 1
ATOM 597 N N . ARG A 1 80 ? -10.727 6.705 13.897 1.00 87.31 80 ARG A N 1
ATOM 598 C CA . ARG A 1 80 ? -10.119 6.195 15.132 1.00 87.31 80 ARG A CA 1
ATOM 599 C C . ARG A 1 80 ? -9.705 4.740 14.982 1.00 87.31 80 ARG A C 1
ATOM 601 O O . ARG A 1 80 ? -8.534 4.431 15.176 1.00 87.31 80 ARG A O 1
ATOM 608 N N . ILE A 1 81 ? -10.627 3.873 14.570 1.00 89.19 81 ILE A N 1
ATOM 609 C CA . ILE A 1 81 ? -10.421 2.424 14.547 1.00 89.19 81 ILE A CA 1
ATOM 610 C C . ILE A 1 81 ? -9.395 1.992 13.500 1.00 89.19 81 ILE A C 1
ATOM 612 O O . ILE A 1 81 ? -8.651 1.044 13.723 1.00 89.19 81 ILE A O 1
ATOM 616 N N . THR A 1 82 ? -9.298 2.713 12.378 1.00 90.38 82 THR A N 1
ATOM 617 C CA . THR A 1 82 ? -8.253 2.468 11.371 1.00 90.38 82 THR A CA 1
ATOM 618 C C . THR A 1 82 ? -6.877 2.949 11.829 1.00 90.38 82 THR A C 1
ATOM 620 O O . THR A 1 82 ? -5.873 2.528 11.261 1.00 90.38 82 THR A O 1
ATOM 623 N N . GLY A 1 83 ? -6.802 3.822 12.836 1.00 87.81 83 GLY A N 1
ATOM 624 C CA . GLY A 1 83 ? -5.556 4.290 13.436 1.00 87.81 83 GLY A CA 1
ATOM 625 C C . GLY A 1 83 ? -5.027 3.377 14.541 1.00 87.81 83 GLY A C 1
ATOM 626 O O . GLY A 1 83 ? -5.490 2.253 14.747 1.00 87.81 83 GLY A O 1
ATOM 627 N N . SER A 1 84 ? -4.035 3.890 15.266 1.00 85.25 84 SER A N 1
ATOM 628 C CA . SER A 1 84 ? -3.529 3.251 16.477 1.00 85.25 84 SER A CA 1
ATOM 629 C C . SER A 1 84 ? -4.344 3.678 17.688 1.00 85.25 84 SER A C 1
ATOM 631 O O . SER A 1 84 ? -4.190 4.793 18.183 1.00 85.25 84 SER A O 1
ATOM 633 N N . VAL A 1 85 ? -5.187 2.767 18.169 1.00 85.62 85 VAL A N 1
ATOM 634 C CA . VAL A 1 85 ? -5.924 2.919 19.426 1.00 85.62 85 VAL A CA 1
ATOM 635 C C . VAL A 1 85 ? -5.298 1.998 20.460 1.00 85.62 85 VAL A C 1
ATOM 637 O O . VAL A 1 85 ? -5.131 0.796 20.218 1.00 85.62 85 VAL A O 1
ATOM 640 N N . TYR A 1 86 ? -4.934 2.579 21.598 1.00 84.38 86 TYR A N 1
ATOM 641 C CA . TYR A 1 86 ? -4.359 1.864 22.724 1.00 84.38 86 TYR A CA 1
ATOM 642 C C . TYR A 1 86 ? -5.249 2.031 23.944 1.00 84.38 86 TYR A C 1
ATOM 644 O O . TYR A 1 86 ? -5.793 3.107 24.163 1.00 84.38 86 TYR A O 1
ATOM 652 N N . ALA A 1 87 ? -5.361 0.971 24.730 1.00 83.19 87 ALA A N 1
ATOM 653 C CA . ALA A 1 87 ? -6.036 0.980 26.017 1.00 83.19 87 ALA A CA 1
ATOM 654 C C . ALA A 1 87 ? -5.132 0.332 27.071 1.00 83.19 87 ALA A C 1
ATOM 656 O O . ALA A 1 87 ? -4.274 -0.484 26.726 1.00 83.19 87 ALA A O 1
ATOM 657 N N . TYR A 1 88 ? -5.299 0.698 28.339 1.00 82.44 88 TYR A N 1
ATOM 658 C CA . TYR A 1 88 ? -4.452 0.227 29.436 1.00 82.44 88 TYR A CA 1
ATOM 659 C C . TYR A 1 88 ? -5.291 -0.560 30.446 1.00 82.44 88 TYR A C 1
ATOM 661 O O . TYR A 1 88 ? -6.258 -0.021 30.972 1.00 82.44 88 TYR A O 1
ATOM 669 N N . TYR A 1 89 ? -4.964 -1.840 30.674 1.00 78.06 89 TYR A N 1
ATOM 670 C CA . TYR A 1 89 ? -5.670 -2.693 31.640 1.00 78.06 89 TYR A CA 1
ATOM 671 C C . TYR A 1 89 ? -4.952 -4.020 31.956 1.00 78.06 89 TYR A C 1
ATOM 673 O O . TYR A 1 89 ? -4.545 -4.726 31.031 1.00 78.06 89 TYR A O 1
ATOM 681 N N . PRO A 1 90 ? -4.868 -4.457 33.223 1.00 74.62 90 PRO A N 1
ATOM 682 C CA . PRO A 1 90 ? -5.051 -3.664 34.439 1.00 74.62 90 PRO A CA 1
ATOM 683 C C . PRO A 1 90 ? -3.931 -2.615 34.563 1.00 74.62 90 PRO A C 1
ATOM 685 O O . PRO A 1 90 ? -2.775 -2.926 34.268 1.00 74.62 90 PRO A O 1
ATOM 688 N N . GLU A 1 91 ? -4.292 -1.388 34.955 1.00 72.94 91 GLU A N 1
ATOM 689 C CA . GLU A 1 91 ? -3.435 -0.211 35.222 1.00 72.94 91 GLU A CA 1
ATOM 690 C C . GLU A 1 91 ? -2.394 0.154 34.145 1.00 72.94 91 GLU A C 1
ATOM 692 O O . GLU A 1 91 ? -2.552 1.136 33.428 1.00 72.94 91 GLU A O 1
ATOM 697 N N . THR A 1 92 ? -1.309 -0.611 34.022 1.00 77.12 92 THR A N 1
ATOM 698 C CA . THR A 1 92 ? -0.137 -0.268 33.197 1.00 77.12 92 THR A CA 1
ATOM 699 C C . THR A 1 92 ? -0.017 -1.098 31.922 1.00 77.12 92 THR A C 1
ATOM 701 O O . THR A 1 92 ? 0.739 -0.745 31.010 1.00 77.12 92 THR A O 1
ATOM 704 N N . ARG A 1 93 ? -0.758 -2.207 31.809 1.00 82.75 93 ARG A N 1
ATOM 705 C CA . ARG A 1 93 ? -0.626 -3.109 30.661 1.00 82.75 93 ARG A CA 1
ATOM 706 C C . ARG A 1 93 ? -1.302 -2.526 29.423 1.00 82.75 93 ARG A C 1
ATOM 708 O O . ARG A 1 93 ? -2.520 -2.428 29.354 1.00 82.75 93 ARG A O 1
ATOM 715 N N . LYS A 1 94 ? -0.496 -2.212 28.410 1.00 85.69 94 LYS A N 1
ATOM 716 C CA . LYS A 1 94 ? -0.943 -1.658 27.127 1.00 85.69 94 LYS A CA 1
ATOM 717 C C . LYS A 1 94 ? -1.509 -2.733 26.190 1.00 85.69 94 LYS A C 1
ATOM 719 O O . LYS A 1 94 ? -0.828 -3.707 25.869 1.00 85.69 94 LYS A O 1
ATOM 724 N N . TRP A 1 95 ? -2.700 -2.485 25.660 1.00 85.75 95 TRP A N 1
ATOM 725 C CA . TRP A 1 95 ? -3.383 -3.276 24.636 1.00 85.75 95 TRP A CA 1
ATOM 726 C C . TRP A 1 95 ? -3.602 -2.437 23.382 1.00 85.75 95 TRP A C 1
ATOM 728 O O . TRP A 1 95 ? -3.920 -1.253 23.473 1.00 85.75 95 TRP A O 1
ATOM 738 N N . SER A 1 96 ? -3.430 -3.033 22.201 1.00 88.38 96 SER A N 1
ATOM 739 C CA . SER A 1 96 ? -3.767 -2.382 20.931 1.00 88.38 96 SER A CA 1
ATOM 740 C C . SER A 1 96 ? -5.106 -2.912 20.441 1.00 88.38 96 SER A C 1
ATOM 742 O O . SER A 1 96 ? -5.224 -4.103 20.171 1.00 88.38 96 SER A O 1
ATOM 744 N N . ILE A 1 97 ? -6.095 -2.024 20.355 1.00 87.94 97 ILE A N 1
ATOM 745 C CA . ILE A 1 97 ? -7.479 -2.362 19.986 1.00 87.94 97 ILE A CA 1
ATOM 746 C C . ILE A 1 97 ? -7.877 -1.815 18.606 1.00 87.94 97 ILE A C 1
ATOM 748 O O . ILE A 1 97 ? -8.943 -2.146 18.094 1.00 87.94 97 ILE A O 1
ATOM 752 N N . GLY A 1 98 ? -7.019 -0.987 18.000 1.00 88.94 98 GLY A N 1
ATOM 753 C CA . GLY A 1 98 ? -7.195 -0.471 16.642 1.00 88.94 98 GLY A CA 1
ATOM 754 C C . GLY A 1 98 ? -6.661 -1.419 15.567 1.00 88.94 98 GLY A C 1
ATOM 755 O O . GLY A 1 98 ? -5.784 -2.246 15.815 1.00 88.94 98 GLY A O 1
ATOM 756 N N . LEU A 1 99 ? -7.144 -1.243 14.338 1.00 89.56 99 LEU A N 1
ATOM 757 C CA . LEU A 1 99 ? -6.698 -1.991 13.159 1.00 89.56 99 LEU A CA 1
ATOM 758 C C . LEU A 1 99 ? -5.279 -1.602 12.705 1.00 89.56 99 LEU A C 1
ATOM 760 O O . LEU A 1 99 ? -4.688 -2.326 11.909 1.00 89.56 99 LEU A O 1
ATOM 764 N N . ASN A 1 100 ? -4.725 -0.483 13.201 1.00 90.50 100 ASN A N 1
ATOM 765 C CA . ASN A 1 100 ? -3.365 -0.008 12.898 1.00 90.50 100 ASN A CA 1
ATOM 766 C C . ASN A 1 100 ? -3.065 0.092 11.391 1.00 90.50 100 ASN A C 1
ATOM 768 O O . ASN A 1 100 ? -1.967 -0.214 10.933 1.00 90.50 100 ASN A O 1
ATOM 772 N N . LEU A 1 101 ? -4.047 0.535 10.610 1.00 88.94 101 LEU A N 1
ATOM 773 C CA . LEU A 1 101 ? -3.916 0.706 9.167 1.00 88.94 101 LEU A CA 1
ATOM 774 C C . LEU A 1 101 ? -3.317 2.060 8.800 1.00 88.94 101 LEU A C 1
ATOM 776 O O . LEU A 1 101 ? -2.804 2.211 7.698 1.00 88.94 101 LEU A O 1
ATOM 780 N N . LYS A 1 102 ? -3.383 3.061 9.681 1.00 89.44 102 LYS A N 1
ATOM 781 C CA . LYS A 1 102 ? -2.809 4.389 9.441 1.00 89.44 102 LYS A CA 1
ATOM 782 C C . LYS A 1 102 ? -1.990 4.892 10.623 1.00 89.44 102 LYS A C 1
ATOM 784 O O . LYS A 1 102 ? -2.385 4.774 11.782 1.00 89.44 102 LYS A O 1
ATOM 789 N N . PHE A 1 103 ? -0.885 5.549 10.301 1.00 88.31 103 PHE A N 1
ATOM 790 C CA . PHE A 1 103 ? 0.061 6.120 11.248 1.00 88.31 103 PHE A CA 1
ATOM 791 C C . PHE A 1 103 ? 0.235 7.608 10.940 1.00 88.31 103 PHE A C 1
ATOM 793 O O . PHE A 1 103 ? 1.146 8.006 10.216 1.00 88.31 103 PHE A O 1
ATOM 800 N N . THR A 1 104 ? -0.654 8.449 11.479 1.00 84.31 104 THR A N 1
ATOM 801 C CA . THR A 1 104 ? -0.688 9.893 11.176 1.00 84.31 104 THR A CA 1
ATOM 802 C C . THR A 1 104 ? 0.611 10.609 11.538 1.00 84.31 104 THR A C 1
ATOM 804 O O . THR A 1 104 ? 1.088 11.412 10.739 1.00 84.31 104 THR A O 1
ATOM 807 N N . LYS A 1 105 ? 1.206 10.284 12.697 1.00 85.12 105 LYS A N 1
ATOM 808 C CA . LYS A 1 105 ? 2.476 10.874 13.161 1.00 85.12 105 LYS A CA 1
ATOM 809 C C . LYS A 1 105 ? 3.639 10.569 12.215 1.00 85.12 105 LYS A C 1
ATOM 811 O O . LYS A 1 105 ? 4.472 11.426 11.967 1.00 85.12 105 LYS A O 1
ATOM 816 N N . GLU A 1 106 ? 3.650 9.367 11.650 1.00 84.31 106 GLU A N 1
ATOM 817 C CA . GLU A 1 106 ? 4.701 8.890 10.745 1.00 84.31 106 GLU A CA 1
ATOM 818 C C . GLU A 1 106 ? 4.329 9.055 9.267 1.00 84.31 106 GLU A C 1
ATOM 820 O O . GLU A 1 106 ? 5.015 8.524 8.398 1.00 84.31 106 GLU A O 1
ATOM 825 N N . ARG A 1 107 ? 3.204 9.727 8.975 1.00 86.56 107 ARG A N 1
ATOM 826 C CA . ARG A 1 107 ? 2.666 9.939 7.618 1.00 86.56 107 ARG A CA 1
ATOM 827 C C . ARG A 1 107 ? 2.672 8.667 6.763 1.00 86.56 107 ARG A C 1
ATOM 829 O O . ARG A 1 107 ? 2.953 8.704 5.569 1.00 86.56 107 ARG A O 1
ATOM 836 N N . SER A 1 108 ? 2.368 7.536 7.393 1.00 87.75 108 SER A N 1
ATOM 837 C CA . SER A 1 108 ? 2.488 6.218 6.774 1.00 87.75 108 SER A CA 1
ATOM 838 C C . SER A 1 108 ? 1.173 5.449 6.840 1.00 87.75 108 SER A C 1
ATOM 840 O O . SER A 1 108 ? 0.456 5.522 7.839 1.00 87.75 108 SER A O 1
ATOM 842 N N . GLY A 1 109 ? 0.860 4.711 5.781 1.00 90.06 109 GLY A N 1
ATOM 843 C CA . GLY A 1 109 ? -0.272 3.787 5.693 1.00 90.06 109 GLY A CA 1
ATOM 844 C C . GLY A 1 109 ? 0.195 2.342 5.547 1.00 90.06 109 GLY A C 1
ATOM 845 O O . GLY A 1 109 ? 1.390 2.080 5.411 1.00 90.06 109 GLY A O 1
ATOM 846 N N . VAL A 1 110 ? -0.742 1.402 5.572 1.00 89.31 110 VAL A N 1
ATOM 847 C CA . VAL A 1 110 ? -0.471 -0.011 5.279 1.00 89.31 110 VAL A CA 1
ATOM 848 C C . VAL A 1 110 ? -0.828 -0.283 3.820 1.00 89.31 110 VAL A C 1
ATOM 850 O O . VAL A 1 110 ? -1.959 -0.024 3.395 1.00 89.31 110 VAL A O 1
ATOM 853 N N . ALA A 1 111 ? 0.136 -0.801 3.052 1.00 86.81 111 ALA A N 1
ATOM 854 C CA . ALA A 1 111 ? -0.012 -1.089 1.627 1.00 86.81 111 ALA A CA 1
ATOM 855 C C . ALA A 1 111 ? -1.250 -1.956 1.350 1.00 86.81 111 ALA A C 1
ATOM 857 O O . ALA A 1 111 ? -1.464 -2.970 2.011 1.00 86.81 111 ALA A O 1
ATOM 858 N N . GLY A 1 112 ? -2.058 -1.561 0.364 1.00 84.94 112 GLY A N 1
ATOM 859 C CA . GLY A 1 112 ? -3.278 -2.279 -0.014 1.00 84.94 112 GLY A CA 1
ATOM 860 C C . GLY A 1 112 ? -4.492 -2.014 0.882 1.00 84.94 112 GLY A C 1
ATOM 861 O O . GLY A 1 112 ? -5.587 -2.436 0.521 1.00 84.94 112 GLY A O 1
ATOM 862 N N . PHE A 1 113 ? -4.344 -1.285 1.995 1.00 88.69 113 PHE A N 1
ATOM 863 C CA . PHE A 1 113 ? -5.452 -0.920 2.889 1.00 88.69 113 PHE A CA 1
ATOM 864 C C . PHE A 1 113 ? -5.682 0.586 2.941 1.00 88.69 113 PHE A C 1
ATOM 866 O O . PHE A 1 113 ? -6.795 1.050 2.709 1.00 88.69 113 PHE A O 1
ATOM 873 N N . THR A 1 114 ? -4.645 1.369 3.230 1.00 89.88 114 THR A N 1
ATOM 874 C CA . THR A 1 114 ? -4.761 2.824 3.367 1.00 89.88 114 THR A CA 1
ATOM 875 C C . THR A 1 114 ? -3.693 3.533 2.559 1.00 89.88 114 THR A C 1
ATOM 877 O O . THR A 1 114 ? -2.570 3.060 2.388 1.00 89.88 114 THR A O 1
ATOM 880 N N . LYS A 1 115 ? -4.048 4.715 2.070 1.00 88.12 115 LYS A N 1
ATOM 881 C CA . LYS A 1 115 ? -3.149 5.591 1.336 1.00 88.12 115 LYS A CA 1
ATOM 882 C C . LYS A 1 115 ? -3.446 7.028 1.711 1.00 88.12 115 LYS A C 1
ATOM 884 O O . LYS A 1 115 ? -4.605 7.416 1.780 1.00 88.12 115 LYS A O 1
ATOM 889 N N . ARG A 1 116 ? -2.411 7.830 1.932 1.00 86.31 116 ARG A N 1
ATOM 890 C CA . ARG A 1 116 ? -2.570 9.273 2.113 1.00 86.31 116 ARG A CA 1
ATOM 891 C C . ARG A 1 116 ? -2.306 9.969 0.783 1.00 86.31 116 ARG A C 1
ATOM 893 O O . ARG A 1 116 ? -1.317 9.655 0.124 1.00 86.31 116 ARG A O 1
ATOM 900 N N . LYS A 1 117 ? -3.204 10.858 0.368 1.00 84.44 117 LYS A N 1
ATOM 901 C 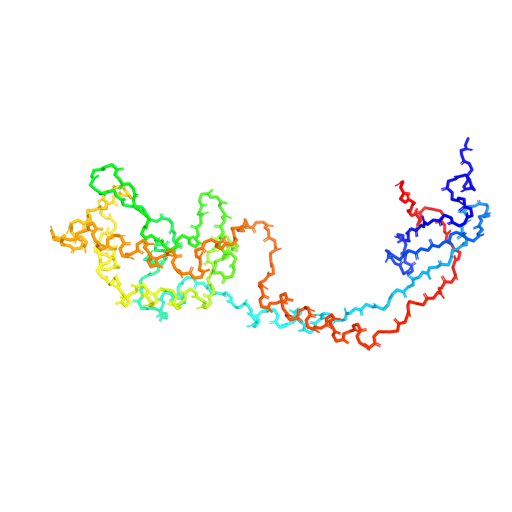CA . LYS A 1 117 ? -3.069 11.670 -0.845 1.00 84.44 117 LYS A CA 1
ATOM 902 C C . LYS A 1 117 ? -3.664 13.048 -0.576 1.00 84.44 117 LYS A C 1
ATOM 904 O O . LYS A 1 117 ? -4.763 13.120 -0.046 1.00 84.44 117 LYS A O 1
ATOM 909 N N . ASP A 1 118 ? -2.949 14.116 -0.924 1.00 82.75 118 ASP A N 1
ATOM 910 C CA . ASP A 1 118 ? -3.436 15.499 -0.802 1.00 82.75 118 ASP A CA 1
ATOM 911 C C . ASP A 1 118 ? -3.956 15.832 0.615 1.00 82.75 118 ASP A C 1
ATOM 913 O O . ASP A 1 118 ? -4.989 16.469 0.787 1.00 82.75 118 ASP A O 1
ATOM 917 N N . ASN A 1 119 ? -3.247 15.362 1.653 1.00 82.00 119 ASN A N 1
ATOM 918 C CA . ASN A 1 119 ? -3.654 15.434 3.067 1.00 82.00 119 ASN A CA 1
ATOM 919 C C . ASN A 1 119 ? -4.933 14.671 3.462 1.00 82.00 119 ASN A C 1
ATOM 921 O O . ASN A 1 119 ? -5.286 14.672 4.642 1.00 82.00 119 ASN A O 1
ATOM 925 N N . GLU A 1 120 ? -5.568 13.946 2.548 1.00 87.88 120 GLU A N 1
ATOM 926 C CA . GLU A 1 120 ? -6.715 13.091 2.830 1.00 87.88 120 GLU A CA 1
ATOM 927 C C . GLU A 1 120 ? -6.298 11.617 2.966 1.00 87.88 120 GLU A C 1
ATOM 929 O O . GLU A 1 120 ? -5.388 11.125 2.291 1.00 87.88 120 GLU A O 1
ATOM 934 N N . TRP A 1 121 ? -6.968 10.893 3.867 1.00 90.75 121 TRP A N 1
ATOM 935 C CA . TRP A 1 121 ? -6.833 9.443 3.977 1.00 90.75 121 TRP A CA 1
ATOM 936 C C . TRP A 1 121 ? -7.823 8.752 3.048 1.00 90.75 121 TRP A C 1
ATOM 938 O O . TRP A 1 121 ? -9.038 8.898 3.187 1.00 90.75 121 TRP A O 1
ATOM 948 N N . LEU A 1 122 ? -7.276 7.948 2.148 1.00 91.12 122 LEU A N 1
ATOM 949 C CA . LEU A 1 122 ? -8.002 7.056 1.271 1.00 91.12 122 LEU A CA 1
ATOM 950 C C . LEU A 1 122 ? -7.873 5.615 1.769 1.00 91.12 122 LEU A C 1
ATOM 952 O O . LEU A 1 122 ? -6.851 5.210 2.330 1.00 91.12 122 LEU A O 1
ATOM 956 N N . TYR A 1 123 ? -8.910 4.833 1.520 1.00 91.88 123 TYR A N 1
ATOM 957 C CA . TYR A 1 123 ? -9.081 3.477 2.017 1.00 91.88 123 TYR A CA 1
ATOM 958 C C . TYR A 1 123 ? -9.460 2.566 0.852 1.00 91.88 123 TYR A C 1
ATOM 960 O O . TYR A 1 123 ? -10.242 2.965 -0.009 1.00 91.88 123 TYR A O 1
ATOM 968 N N . SER A 1 124 ? -8.897 1.367 0.800 1.00 90.12 124 SER A N 1
ATOM 969 C CA . SER A 1 124 ? -9.286 0.361 -0.185 1.00 90.12 124 SER A CA 1
ATOM 970 C C . SER A 1 124 ? -10.578 -0.348 0.223 1.00 90.12 124 SER A C 1
ATOM 972 O O . SER A 1 124 ? -10.981 -0.317 1.390 1.00 90.12 124 SER A O 1
ATOM 974 N N . ASP A 1 125 ? -11.190 -1.061 -0.720 1.00 88.38 125 ASP A N 1
ATOM 975 C CA . ASP A 1 125 ? -12.378 -1.882 -0.452 1.00 88.38 125 ASP A CA 1
ATOM 976 C C . ASP A 1 125 ? -12.114 -2.997 0.577 1.00 88.38 125 ASP A C 1
ATOM 978 O O . ASP A 1 125 ? -13.018 -3.408 1.304 1.00 88.38 125 ASP A O 1
ATOM 982 N N . ALA A 1 126 ? -10.859 -3.444 0.721 1.00 88.44 126 ALA A N 1
ATOM 983 C CA . ALA A 1 126 ? -10.481 -4.426 1.738 1.00 88.44 126 ALA A CA 1
ATOM 984 C C . ALA A 1 126 ? -10.738 -3.910 3.166 1.00 88.44 126 ALA A C 1
ATOM 986 O O . ALA A 1 126 ? -11.051 -4.694 4.063 1.00 88.44 126 ALA A O 1
ATOM 987 N N . VAL A 1 127 ? -10.661 -2.591 3.385 1.00 91.56 127 VAL A N 1
ATOM 988 C CA . VAL A 1 127 ? -10.944 -1.975 4.690 1.00 91.56 127 VAL A CA 1
ATOM 989 C C . VAL A 1 127 ? -12.416 -2.121 5.060 1.00 91.56 127 VAL A C 1
ATOM 991 O O . VAL A 1 127 ? -12.710 -2.362 6.227 1.00 91.56 127 VAL A O 1
ATOM 994 N N . THR A 1 128 ? -13.343 -2.051 4.100 1.00 91.19 128 THR A N 1
ATOM 995 C CA . THR A 1 128 ? -14.775 -2.269 4.365 1.00 91.19 128 THR A CA 1
ATOM 996 C C . THR A 1 128 ? -15.011 -3.629 5.014 1.00 91.19 128 THR A C 1
ATOM 998 O O . THR A 1 128 ? -15.675 -3.699 6.046 1.00 91.19 128 THR A O 1
ATOM 1001 N N . GLY A 1 129 ? -14.404 -4.693 4.475 1.00 90.62 129 GLY A N 1
ATOM 1002 C CA . GLY A 1 129 ? -14.506 -6.039 5.044 1.00 90.62 129 GLY A CA 1
ATOM 1003 C C . GLY A 1 129 ? -13.931 -6.137 6.460 1.00 90.62 129 GLY A C 1
ATOM 1004 O O . GLY A 1 129 ? -14.549 -6.743 7.333 1.00 90.62 129 GLY A O 1
ATOM 1005 N N . LEU A 1 130 ? -12.791 -5.487 6.721 1.00 92.00 130 LEU A N 1
ATOM 1006 C CA . LEU A 1 130 ? -12.188 -5.459 8.059 1.00 92.00 130 LEU A CA 1
ATOM 1007 C C . LEU A 1 130 ? -13.074 -4.748 9.086 1.00 92.00 130 LEU A C 1
ATOM 1009 O O . LEU A 1 130 ? -13.199 -5.217 10.213 1.00 92.00 130 LEU A O 1
ATOM 1013 N N . ILE A 1 131 ? -13.696 -3.630 8.706 1.00 92.38 131 ILE A N 1
ATOM 1014 C CA . ILE A 1 131 ? -14.567 -2.855 9.597 1.00 92.38 131 ILE A CA 1
ATOM 1015 C C . ILE A 1 131 ? -15.871 -3.605 9.875 1.00 92.38 131 ILE A C 1
ATOM 1017 O O . ILE A 1 131 ? -16.307 -3.639 11.023 1.00 92.38 131 ILE A O 1
ATOM 1021 N N . LEU A 1 132 ? -16.473 -4.236 8.862 1.00 92.44 132 LEU A N 1
ATOM 1022 C CA . LEU A 1 132 ? -17.662 -5.074 9.051 1.00 92.44 132 LEU A CA 1
ATOM 1023 C C . LEU A 1 132 ? -17.364 -6.260 9.976 1.00 92.44 132 LEU A C 1
ATOM 1025 O O . LEU A 1 132 ? -18.109 -6.490 10.923 1.00 92.44 132 LEU A O 1
ATOM 1029 N N . GLY A 1 133 ? -16.235 -6.947 9.772 1.00 91.94 133 GLY A N 1
ATOM 1030 C CA . GLY A 1 133 ? -15.808 -8.038 10.652 1.00 91.94 133 GLY A CA 1
ATOM 1031 C C . GLY A 1 133 ? -15.489 -7.577 12.078 1.00 91.94 133 GLY A C 1
ATOM 1032 O O . GLY A 1 133 ? -15.782 -8.295 13.032 1.00 91.94 133 GLY A O 1
ATOM 1033 N N . TYR A 1 134 ? -14.936 -6.368 12.242 1.00 92.50 134 TYR A N 1
ATOM 1034 C CA . TYR A 1 134 ? -14.732 -5.761 13.560 1.00 92.50 134 TYR A CA 1
ATOM 1035 C C . TYR A 1 134 ? -16.075 -5.517 14.252 1.00 92.50 134 TYR A C 1
ATOM 1037 O O . TYR A 1 134 ? -16.250 -5.877 15.413 1.00 92.50 134 TYR A O 1
ATOM 1045 N N . ARG A 1 135 ? -17.033 -4.934 13.526 1.00 89.94 135 ARG A N 1
ATOM 1046 C CA . ARG A 1 135 ? -18.373 -4.617 14.025 1.00 89.94 135 ARG A CA 1
ATOM 1047 C C . ARG A 1 135 ? -19.153 -5.858 14.445 1.00 89.94 135 ARG A C 1
ATOM 1049 O O . ARG A 1 135 ? -19.864 -5.800 15.436 1.00 89.94 135 ARG A O 1
ATOM 1056 N N . GLU A 1 136 ? -19.036 -6.951 13.701 1.00 90.88 136 GLU A N 1
ATOM 1057 C CA . GLU A 1 136 ? -19.743 -8.199 14.004 1.00 90.88 136 GLU A CA 1
ATOM 1058 C C . GLU A 1 136 ? -19.206 -8.879 15.271 1.00 90.88 136 GLU A C 1
ATOM 1060 O O . GLU A 1 136 ? -19.983 -9.403 16.063 1.00 90.88 136 GLU A O 1
ATOM 1065 N N . ARG A 1 137 ? -17.884 -8.854 15.483 1.00 89.94 137 ARG A N 1
ATOM 1066 C CA . ARG A 1 137 ? -17.239 -9.549 16.611 1.00 89.94 137 ARG A CA 1
ATOM 1067 C C . ARG A 1 137 ? -17.143 -8.720 17.883 1.00 89.94 137 ARG A C 1
ATOM 1069 O O . ARG A 1 137 ? -17.223 -9.277 18.969 1.00 89.94 137 ARG A O 1
ATOM 1076 N N . PHE A 1 138 ? -16.925 -7.415 17.745 1.00 90.06 138 PHE A N 1
ATOM 1077 C CA . PHE A 1 138 ? -16.677 -6.506 18.864 1.00 90.06 138 PHE A CA 1
ATOM 1078 C C . PHE A 1 138 ? -17.522 -5.224 18.739 1.00 90.06 138 PHE A C 1
ATOM 1080 O O . PHE A 1 138 ? -16.961 -4.119 18.719 1.00 90.06 138 PHE A O 1
ATOM 1087 N N . PRO A 1 139 ? -18.863 -5.333 18.631 1.00 89.00 139 PRO A N 1
ATOM 1088 C CA . PRO A 1 139 ? -19.742 -4.172 18.498 1.00 89.00 139 PRO A CA 1
ATOM 1089 C C . PRO A 1 139 ? -19.639 -3.234 19.703 1.00 89.00 139 PRO A C 1
ATOM 1091 O O . PRO A 1 139 ? -19.634 -2.019 19.519 1.00 89.00 139 PRO A O 1
ATOM 1094 N N . GLU A 1 140 ? -19.471 -3.776 20.913 1.00 87.44 140 GLU A N 1
ATOM 1095 C CA . GLU A 1 140 ? -19.334 -2.995 22.147 1.00 87.44 140 GLU A CA 1
ATOM 1096 C C . GLU A 1 140 ? -18.195 -1.968 22.102 1.00 87.44 140 GLU A C 1
ATOM 1098 O O . GLU A 1 140 ? -18.334 -0.862 22.621 1.00 87.44 140 GLU A O 1
ATOM 1103 N N . VAL A 1 141 ? -17.095 -2.280 21.412 1.00 85.88 141 VAL A N 1
ATOM 1104 C CA . VAL A 1 141 ? -15.968 -1.355 21.261 1.00 85.88 141 VAL A CA 1
ATOM 1105 C C . VAL A 1 141 ? -16.345 -0.177 20.374 1.00 85.88 141 VAL A C 1
ATOM 1107 O O . VAL A 1 141 ? -15.981 0.959 20.669 1.00 85.88 141 VAL A O 1
ATOM 1110 N N . LEU A 1 142 ? -17.076 -0.427 19.285 1.00 85.50 142 LEU A N 1
ATOM 1111 C CA . LEU A 1 142 ? -17.513 0.639 18.388 1.00 85.50 142 LEU A CA 1
ATOM 1112 C C . LEU A 1 142 ? -18.547 1.533 19.071 1.00 85.50 142 LEU A C 1
ATOM 1114 O O . LEU A 1 142 ? -18.388 2.749 19.025 1.00 85.50 142 LEU A O 1
ATOM 1118 N N . THR A 1 143 ? -19.527 0.946 19.760 1.00 86.56 143 THR A N 1
ATOM 1119 C CA . THR A 1 143 ? -20.532 1.692 20.530 1.00 86.56 143 THR A CA 1
ATOM 1120 C C . THR A 1 143 ? -19.873 2.555 21.600 1.00 86.56 143 THR A C 1
ATOM 1122 O O . THR A 1 143 ? -20.138 3.750 21.676 1.00 86.56 143 THR A O 1
ATOM 1125 N N . TYR A 1 144 ? -18.936 1.996 22.371 1.00 85.44 144 TYR A N 1
ATOM 1126 C CA . TYR A 1 144 ? -18.211 2.754 23.388 1.00 85.44 144 TYR A CA 1
ATOM 1127 C C . TYR A 1 144 ? -17.412 3.915 22.786 1.00 85.44 144 TYR A C 1
ATOM 1129 O O . TYR A 1 144 ? -17.434 5.031 23.306 1.00 85.44 144 TYR A O 1
ATOM 1137 N N . LEU A 1 145 ? -16.721 3.688 21.665 1.00 82.31 145 LEU A N 1
ATOM 1138 C CA . LEU A 1 145 ? -15.988 4.748 20.972 1.00 82.31 145 LEU A CA 1
ATOM 1139 C C . LEU A 1 145 ? -16.924 5.827 20.403 1.00 82.31 145 LEU A C 1
ATOM 1141 O O . LEU A 1 145 ? -16.515 6.987 20.321 1.00 82.31 145 LEU A O 1
ATOM 1145 N N . GLU A 1 146 ? -18.153 5.469 20.020 1.00 82.56 146 GLU A N 1
ATOM 1146 C CA . GLU A 1 146 ? -19.195 6.417 19.609 1.00 82.56 146 GLU A CA 1
ATOM 1147 C C . GLU A 1 146 ? -19.713 7.226 20.800 1.00 82.56 146 GLU A C 1
ATOM 1149 O O . GLU A 1 146 ? -19.764 8.447 20.735 1.00 82.56 146 GLU A O 1
ATOM 1154 N N . GLU A 1 147 ? -20.019 6.602 21.930 1.00 79.38 147 GLU A N 1
ATOM 1155 C CA . GLU A 1 147 ? -20.526 7.303 23.119 1.00 79.38 147 GLU A CA 1
ATOM 1156 C C . GLU A 1 147 ? -19.478 8.211 23.777 1.00 79.38 147 GLU A C 1
ATOM 1158 O O . GLU A 1 147 ? -19.798 9.268 24.333 1.00 79.38 147 GLU A O 1
ATOM 1163 N N . THR A 1 148 ? -18.207 7.829 23.663 1.00 74.38 148 THR A N 1
ATOM 1164 C CA . THR A 1 148 ? -17.055 8.571 24.192 1.00 74.38 148 THR A CA 1
ATOM 1165 C C . THR A 1 148 ? -16.678 9.777 23.307 1.00 74.38 148 THR A C 1
ATOM 1167 O O . THR A 1 148 ? -15.754 10.531 23.630 1.00 74.38 148 THR A O 1
ATOM 1170 N N . LEU A 1 149 ? -17.409 10.015 22.206 1.00 63.75 149 LEU A N 1
ATOM 1171 C CA . LEU A 1 149 ? -17.234 11.156 21.299 1.00 63.75 149 LEU A CA 1
ATOM 1172 C C . LEU A 1 149 ? -17.092 12.484 22.068 1.00 63.75 149 LEU A C 1
ATOM 1174 O O . LEU A 1 149 ? -18.027 12.980 22.692 1.00 63.75 149 LEU A O 1
ATOM 1178 N N . GLY A 1 150 ? -15.897 13.079 21.985 1.00 55.69 150 GLY A N 1
ATOM 1179 C CA . GLY A 1 150 ? -15.617 14.443 22.448 1.00 55.69 150 GLY A CA 1
ATOM 1180 C C . GLY A 1 150 ? -15.474 14.640 23.961 1.00 55.69 150 GLY A C 1
ATOM 1181 O O . GLY A 1 150 ? -15.240 15.772 24.376 1.00 55.69 150 GLY A O 1
ATOM 1182 N N . LYS A 1 151 ? -15.591 13.587 24.781 1.00 53.81 151 LYS A N 1
ATOM 1183 C CA . LYS A 1 151 ? -15.574 13.711 26.253 1.00 53.81 151 LYS A CA 1
ATOM 1184 C C . LYS A 1 151 ? -14.257 13.311 26.910 1.00 53.81 151 LYS A C 1
ATOM 1186 O O . LYS A 1 151 ? -13.984 13.765 28.016 1.00 53.81 151 LYS A O 1
ATOM 1191 N N . THR A 1 152 ? -13.439 12.505 26.237 1.00 52.28 152 THR A N 1
ATOM 1192 C CA . THR A 1 152 ? -12.339 11.806 26.910 1.00 52.28 152 THR A CA 1
ATOM 1193 C C . THR A 1 152 ? -11.043 11.921 26.118 1.00 52.28 152 THR A C 1
ATOM 1195 O O . THR A 1 152 ? -11.016 11.700 24.904 1.00 52.28 152 THR A O 1
ATOM 1198 N N . ALA A 1 153 ? -9.959 12.295 26.802 1.00 53.91 153 ALA A N 1
ATOM 1199 C CA . ALA A 1 153 ? -8.621 12.287 26.225 1.00 53.91 153 ALA A CA 1
ATOM 1200 C C . ALA A 1 153 ? -8.236 10.854 25.825 1.00 53.91 153 ALA A C 1
ATOM 1202 O O . ALA A 1 153 ? -8.676 9.886 26.438 1.00 53.91 153 ALA A O 1
ATOM 1203 N N . GLU A 1 154 ? -7.384 10.709 24.806 1.00 55.16 154 GLU A N 1
ATOM 1204 C CA . GLU A 1 154 ? -6.998 9.416 24.209 1.00 55.16 154 GLU A CA 1
ATOM 1205 C C . GLU A 1 154 ? -6.406 8.388 25.198 1.00 55.16 154 GLU A C 1
ATOM 1207 O O . GLU A 1 154 ? -6.182 7.243 24.812 1.00 55.16 154 GLU A O 1
ATOM 1212 N N . GLN A 1 155 ? -6.119 8.800 26.436 1.00 53.97 155 GLN A N 1
ATOM 1213 C CA . GLN A 1 155 ? -5.492 7.998 27.484 1.00 53.97 155 GLN A CA 1
ATOM 1214 C C . GLN A 1 155 ? -6.476 7.435 28.523 1.00 53.97 155 GLN A C 1
ATOM 1216 O O . GLN A 1 155 ? -6.094 6.511 29.232 1.00 53.97 155 GLN A O 1
ATOM 1221 N N . ASP A 1 156 ? -7.736 7.884 28.544 1.00 61.66 156 ASP A N 1
ATOM 1222 C CA . ASP A 1 156 ? -8.715 7.520 29.584 1.00 61.66 156 ASP A CA 1
ATOM 1223 C C . ASP A 1 156 ? -9.838 6.606 29.053 1.00 61.66 156 ASP A C 1
ATOM 1225 O O . ASP A 1 156 ? -11.006 6.737 29.419 1.00 61.66 156 ASP A O 1
ATOM 1229 N N . LEU A 1 157 ? -9.517 5.667 28.151 1.00 70.62 157 LEU A N 1
ATOM 1230 C CA . LEU A 1 157 ? -10.491 4.648 27.739 1.00 70.62 157 LEU A CA 1
ATOM 1231 C C . LEU A 1 157 ? -10.741 3.686 28.908 1.00 70.62 157 LEU A C 1
ATOM 1233 O O . LEU A 1 157 ? -9.887 2.864 29.245 1.00 70.62 157 LEU A O 1
ATOM 1237 N N . ASN A 1 158 ? -11.929 3.766 29.501 1.00 73.69 158 ASN A N 1
ATOM 1238 C CA . ASN A 1 158 ? -12.361 2.858 30.553 1.00 73.69 158 ASN A CA 1
ATOM 1239 C C . ASN A 1 158 ? -12.850 1.540 29.930 1.00 73.69 158 ASN A C 1
ATOM 1241 O O . ASN A 1 158 ? -13.974 1.435 29.438 1.00 73.69 158 ASN A O 1
ATOM 1245 N N . LEU A 1 159 ? -11.987 0.523 29.967 1.00 73.38 159 LEU A N 1
ATOM 1246 C CA . LEU A 1 159 ? -12.261 -0.794 29.389 1.00 73.38 159 LEU A CA 1
ATOM 1247 C C . LEU A 1 159 ? -13.362 -1.574 30.118 1.00 73.38 159 LEU A C 1
ATOM 1249 O O . LEU A 1 159 ? -14.027 -2.395 29.489 1.00 73.38 159 LEU A O 1
ATOM 1253 N N . GLU A 1 160 ? -13.599 -1.294 31.399 1.00 71.75 160 GLU A N 1
ATOM 1254 C CA . GLU A 1 160 ? -14.697 -1.896 32.167 1.00 71.75 160 GLU A CA 1
ATOM 1255 C C . GLU A 1 160 ? -16.049 -1.326 31.726 1.00 71.75 160 GLU A C 1
ATOM 1257 O O . GLU A 1 160 ? -17.032 -2.055 31.625 1.00 71.75 160 GLU A O 1
ATOM 1262 N N . SER A 1 161 ? -16.092 -0.043 31.358 1.00 72.56 161 SER A N 1
ATOM 1263 C CA . SER A 1 161 ? -17.271 0.563 30.726 1.00 72.56 161 SER A CA 1
ATOM 1264 C C . SER A 1 161 ? -17.499 0.064 29.294 1.00 72.56 161 SER A C 1
ATOM 1266 O O . SER A 1 161 ? -18.627 0.122 28.816 1.00 72.56 161 SER A O 1
ATOM 1268 N N . MET A 1 162 ? -16.451 -0.404 28.608 1.00 76.88 162 MET A N 1
ATOM 1269 C CA . MET A 1 162 ? -16.524 -0.883 27.222 1.00 76.88 162 MET A CA 1
ATOM 1270 C C . MET A 1 162 ? -16.955 -2.350 27.122 1.00 76.88 162 MET A C 1
ATOM 1272 O O . MET A 1 162 ? -17.779 -2.689 26.282 1.00 76.88 162 MET A O 1
ATOM 1276 N N . PHE A 1 163 ? -16.396 -3.232 27.953 1.00 75.06 163 PHE A N 1
ATOM 1277 C CA . PHE A 1 163 ? -16.645 -4.678 27.890 1.00 75.06 163 PHE A CA 1
ATOM 1278 C C . PHE A 1 163 ? -17.556 -5.213 29.005 1.00 75.06 163 PHE A C 1
ATOM 1280 O O . PHE A 1 163 ? -17.957 -6.379 28.935 1.00 75.06 163 PHE A O 1
ATOM 1287 N N . GLY A 1 164 ? -17.889 -4.377 29.993 1.00 71.94 164 GLY A N 1
ATOM 1288 C CA . GLY A 1 164 ? -18.520 -4.766 31.253 1.00 71.94 164 GLY A CA 1
ATOM 1289 C C . GLY A 1 164 ? -17.491 -5.032 32.358 1.00 71.94 164 GLY A C 1
ATOM 1290 O O . GLY A 1 164 ? -16.288 -5.072 32.117 1.00 71.94 164 GLY A O 1
ATOM 1291 N N . THR A 1 165 ? -17.956 -5.242 33.592 1.00 65.75 165 THR A N 1
ATOM 1292 C CA . THR A 1 165 ? -17.091 -5.504 34.762 1.00 65.75 165 THR A CA 1
ATOM 1293 C C . THR A 1 165 ? -16.530 -6.929 34.814 1.00 65.75 165 THR A C 1
ATOM 1295 O O . THR A 1 165 ? -15.673 -7.225 35.642 1.00 65.75 165 THR A O 1
ATOM 1298 N N . THR A 1 166 ? -16.992 -7.834 33.947 1.00 70.81 166 THR A N 1
ATOM 1299 C CA . THR A 1 166 ? -16.597 -9.252 33.932 1.00 70.81 166 THR A CA 1
ATOM 1300 C C . THR A 1 166 ? -15.862 -9.605 32.637 1.00 70.81 166 TH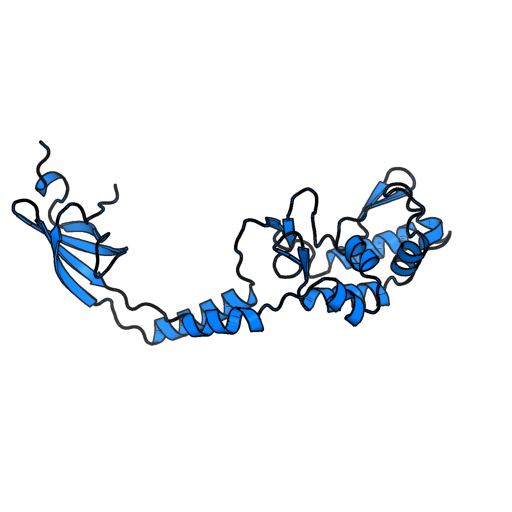R A C 1
ATOM 1302 O O . THR A 1 166 ? -16.258 -9.197 31.550 1.00 70.81 166 THR A O 1
ATOM 1305 N N . ASN A 1 167 ? -14.777 -10.377 32.750 1.00 79.00 167 ASN A N 1
ATOM 1306 C CA . ASN A 1 167 ? -13.995 -10.951 31.640 1.00 79.00 167 ASN A CA 1
ATOM 1307 C C . ASN A 1 167 ? -13.341 -9.948 30.662 1.00 79.00 167 ASN A C 1
ATOM 1309 O O . ASN A 1 167 ? -13.002 -10.303 29.532 1.00 79.00 167 ASN A O 1
ATOM 1313 N N . VAL A 1 168 ? -13.066 -8.715 31.106 1.00 82.06 168 VAL A N 1
ATOM 1314 C CA . VAL A 1 168 ? -12.381 -7.676 30.305 1.00 82.06 168 VAL A CA 1
ATOM 1315 C C . VAL A 1 168 ? -11.055 -8.178 29.721 1.00 82.06 168 VAL A C 1
ATOM 1317 O O . VAL A 1 168 ? -10.779 -7.994 28.537 1.00 82.06 168 VAL A O 1
ATOM 1320 N N . VAL A 1 169 ? -10.232 -8.853 30.533 1.00 84.25 169 VAL A N 1
ATOM 1321 C CA . VAL A 1 169 ? -8.923 -9.369 30.094 1.00 84.25 169 VAL A CA 1
ATOM 1322 C C . VAL A 1 169 ? -9.069 -10.433 29.006 1.00 84.25 169 VAL A C 1
ATOM 1324 O O . VAL A 1 169 ? -8.297 -10.430 28.050 1.00 84.25 169 VAL A O 1
ATOM 1327 N N . GLU A 1 170 ? -10.045 -11.331 29.131 1.00 86.56 170 GLU A N 1
ATOM 1328 C CA . GLU A 1 170 ? -10.279 -12.407 28.162 1.00 86.56 170 GLU A CA 1
ATOM 1329 C C . GLU A 1 170 ? -10.738 -11.838 26.818 1.00 86.56 170 GLU A C 1
ATOM 1331 O O . GLU A 1 170 ? -10.157 -12.167 25.782 1.00 86.56 170 GLU A O 1
ATOM 1336 N N . LYS A 1 171 ? -11.687 -10.891 26.831 1.00 86.06 171 LYS A N 1
ATOM 1337 C CA . LYS A 1 171 ? -12.138 -10.197 25.616 1.00 86.06 171 LYS A CA 1
ATOM 1338 C C . LYS A 1 171 ? -11.013 -9.410 24.943 1.00 86.06 171 LYS A C 1
ATOM 1340 O O . LYS A 1 171 ? -10.882 -9.439 23.721 1.00 86.06 171 LYS A O 1
ATOM 1345 N N . LEU A 1 172 ? -10.143 -8.754 25.715 1.00 86.19 172 LEU A N 1
ATOM 1346 C CA . LEU A 1 172 ? -8.964 -8.064 25.175 1.00 86.19 172 LEU A CA 1
ATOM 1347 C C . LEU A 1 172 ? -7.959 -9.030 24.541 1.00 86.19 172 LEU A C 1
ATOM 1349 O O . LEU A 1 172 ? -7.362 -8.714 23.505 1.00 86.19 172 LEU A O 1
ATOM 1353 N N . GLN A 1 173 ? -7.763 -10.205 25.141 1.00 88.81 173 GLN A N 1
ATOM 1354 C CA . GLN A 1 173 ? -6.929 -11.259 24.569 1.00 88.81 173 GLN A CA 1
ATOM 1355 C C . GLN A 1 173 ? -7.521 -11.788 23.265 1.00 88.81 173 GLN A C 1
ATOM 1357 O O . GLN A 1 173 ? -6.781 -11.930 22.288 1.00 88.81 173 GLN A O 1
ATOM 1362 N N . GLU A 1 174 ? -8.830 -12.027 23.225 1.00 90.62 174 GLU A N 1
ATOM 1363 C CA . GLU A 1 174 ? -9.541 -12.461 22.026 1.00 90.62 174 GLU A CA 1
ATOM 1364 C C . GLU A 1 174 ? -9.438 -11.421 20.906 1.00 90.62 174 GLU A C 1
ATOM 1366 O O . GLU A 1 174 ? -8.995 -11.750 19.804 1.00 90.62 174 GLU A O 1
ATOM 1371 N N . LEU A 1 175 ? -9.736 -10.155 21.207 1.00 90.12 175 LEU A N 1
ATOM 1372 C CA . LEU A 1 175 ? -9.612 -9.040 20.272 1.00 90.12 175 LEU A CA 1
ATOM 1373 C C . LEU A 1 175 ? -8.190 -8.931 19.727 1.00 90.12 175 LEU A C 1
ATOM 1375 O O . LEU A 1 175 ? -7.986 -8.855 18.519 1.00 90.12 175 LEU A O 1
ATOM 1379 N N . THR A 1 176 ? -7.185 -8.983 20.600 1.00 89.25 176 THR A N 1
ATOM 1380 C CA . THR A 1 176 ? -5.780 -8.898 20.182 1.00 89.25 176 THR A CA 1
ATOM 1381 C C . THR A 1 176 ? -5.381 -10.090 19.317 1.00 89.25 176 THR A C 1
ATOM 1383 O O . THR A 1 176 ? -4.648 -9.926 18.341 1.00 89.25 176 THR A O 1
ATOM 1386 N N . LYS A 1 177 ? -5.843 -11.298 19.650 1.00 92.50 177 LYS A N 1
ATOM 1387 C CA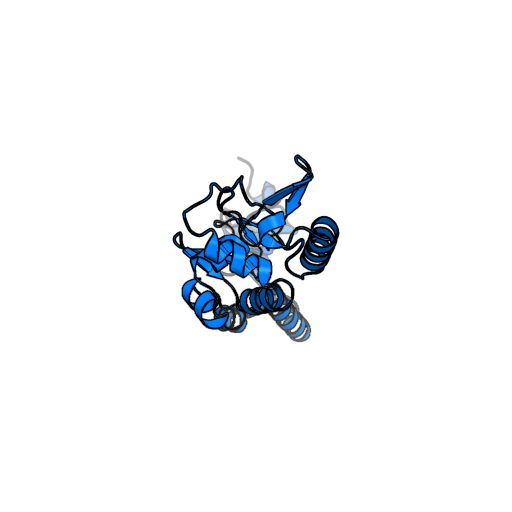 . LYS A 1 177 ? -5.585 -12.511 18.867 1.00 92.50 177 LYS A CA 1
ATOM 1388 C C . LYS A 1 177 ? -6.232 -12.422 17.487 1.00 92.50 177 LYS A C 1
ATOM 1390 O O . LYS A 1 177 ? -5.581 -12.757 16.501 1.00 92.50 177 LYS A O 1
ATOM 1395 N N . TRP A 1 178 ? -7.464 -11.927 17.411 1.00 93.31 178 TRP A N 1
ATOM 1396 C CA . TRP A 1 178 ? -8.170 -11.720 16.153 1.00 93.31 178 TRP A CA 1
ATOM 1397 C C . TRP A 1 178 ? -7.514 -10.630 15.300 1.00 93.31 178 TRP A C 1
ATOM 1399 O O . TRP A 1 178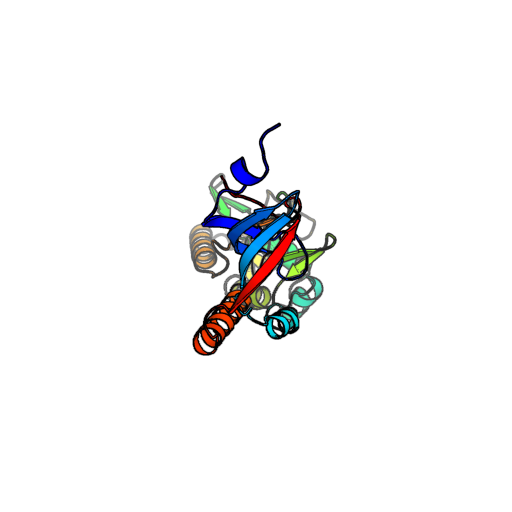 ? -7.236 -10.861 14.128 1.00 93.31 178 TRP A O 1
ATOM 1409 N N . LEU A 1 179 ? -7.155 -9.483 15.887 1.00 90.44 179 LEU A N 1
ATOM 1410 C CA . LEU A 1 179 ? -6.429 -8.421 15.182 1.00 90.44 179 LEU A CA 1
ATOM 1411 C C . LEU A 1 179 ? -5.113 -8.931 14.589 1.00 90.44 179 LEU A C 1
ATOM 1413 O O . LEU A 1 179 ? -4.771 -8.572 13.467 1.00 90.44 179 LEU A O 1
ATOM 1417 N N . LYS A 1 180 ? -4.401 -9.803 15.313 1.00 89.62 180 LYS A N 1
ATOM 1418 C CA . LYS A 1 180 ? -3.172 -10.454 14.835 1.00 89.62 180 LYS A CA 1
ATOM 1419 C C . LYS A 1 180 ? -3.403 -11.468 13.715 1.00 89.62 180 LYS A C 1
ATOM 1421 O O . LYS A 1 180 ? -2.476 -11.730 12.957 1.00 89.62 180 LYS A O 1
ATOM 1426 N N . SER A 1 181 ? -4.598 -12.049 13.612 1.00 90.88 181 SER A N 1
ATOM 1427 C CA . SER A 1 181 ? -4.942 -12.994 12.543 1.00 90.88 181 SER A CA 1
ATOM 1428 C C . SER A 1 181 ? -5.404 -12.313 11.254 1.00 90.88 181 SER A C 1
ATOM 1430 O O . SER A 1 181 ? -5.595 -12.989 10.246 1.00 90.88 181 SER A O 1
ATOM 1432 N N . LEU A 1 182 ? -5.634 -10.997 11.275 1.00 89.81 182 LEU A N 1
ATOM 1433 C CA . LEU A 1 182 ? -6.088 -10.263 10.099 1.00 89.81 182 LEU A CA 1
ATOM 1434 C C . LEU A 1 182 ? -4.974 -10.147 9.048 1.00 89.81 182 LEU A C 1
ATOM 1436 O O . LEU A 1 182 ? -3.813 -9.963 9.409 1.00 89.81 182 LEU A O 1
ATOM 1440 N N . PRO A 1 183 ? -5.316 -10.131 7.746 1.00 84.94 183 PRO A N 1
ATOM 1441 C CA . PRO A 1 183 ? -4.337 -9.950 6.670 1.00 84.94 183 PRO A CA 1
ATOM 1442 C C . PRO A 1 183 ? -3.661 -8.571 6.701 1.00 84.94 183 PRO A C 1
ATOM 1444 O O . PRO A 1 183 ? -2.627 -8.367 6.074 1.00 84.94 183 PRO A O 1
ATOM 1447 N N . SER A 1 184 ? -4.244 -7.611 7.421 1.00 83.75 184 SER A N 1
ATOM 1448 C CA . SER A 1 184 ? -3.640 -6.305 7.664 1.00 83.75 184 SER A CA 1
ATOM 1449 C C . SER A 1 184 ? -2.512 -6.335 8.696 1.00 83.75 184 SER A C 1
ATOM 1451 O O . SER A 1 184 ? -1.701 -5.407 8.736 1.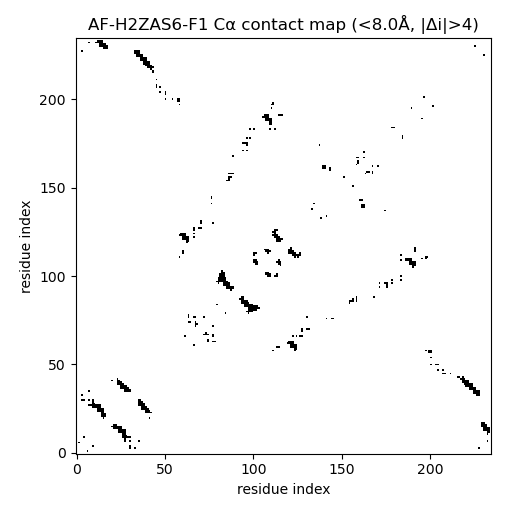00 83.75 184 SER A O 1
ATOM 1453 N N . TYR A 1 185 ? -2.452 -7.363 9.547 1.00 83.06 185 TYR A N 1
ATOM 1454 C CA . TYR A 1 185 ? -1.425 -7.478 10.572 1.00 83.06 185 TYR A CA 1
ATOM 1455 C C . TYR A 1 185 ? -0.080 -7.849 9.943 1.00 83.06 185 TYR A C 1
ATOM 1457 O O . TYR A 1 185 ? 0.036 -8.842 9.232 1.00 83.06 185 TYR A O 1
ATOM 1465 N N . GLY A 1 186 ? 0.943 -7.027 10.188 1.00 78.12 186 GLY A N 1
ATOM 1466 C CA . GLY A 1 186 ? 2.253 -7.182 9.546 1.00 78.12 186 GLY A CA 1
ATOM 1467 C C . GLY A 1 186 ? 2.308 -6.684 8.097 1.00 78.12 186 GLY A C 1
ATOM 1468 O O . GLY A 1 186 ? 3.306 -6.912 7.416 1.00 78.12 186 GLY A O 1
ATOM 1469 N N . GLY A 1 187 ? 1.269 -5.989 7.619 1.00 81.19 187 GLY A N 1
ATOM 1470 C CA . GLY A 1 187 ? 1.282 -5.376 6.295 1.00 81.19 187 GLY A CA 1
ATOM 1471 C C . GLY A 1 187 ? 2.411 -4.350 6.139 1.00 81.19 187 GLY A C 1
ATOM 1472 O O . GLY A 1 187 ? 2.821 -3.686 7.095 1.00 81.19 187 GLY A O 1
ATOM 1473 N N . THR A 1 188 ? 2.920 -4.205 4.915 1.00 84.44 188 THR A N 1
ATOM 1474 C CA . THR A 1 188 ? 4.027 -3.288 4.624 1.00 84.44 188 THR A CA 1
ATOM 1475 C C . THR A 1 188 ? 3.617 -1.847 4.897 1.00 84.44 188 THR A C 1
ATOM 1477 O O . THR A 1 188 ? 2.683 -1.323 4.287 1.00 84.44 188 THR A O 1
ATOM 1480 N N . LYS A 1 189 ? 4.346 -1.193 5.800 1.00 88.12 189 LYS A N 1
ATOM 1481 C CA . LYS A 1 189 ? 4.187 0.230 6.081 1.00 88.12 189 LYS A CA 1
ATOM 1482 C C . LYS A 1 189 ? 4.789 1.052 4.945 1.00 88.12 189 LYS A C 1
ATOM 1484 O O . LYS A 1 189 ? 5.948 0.863 4.588 1.00 88.12 189 LYS A O 1
ATOM 1489 N N . VAL A 1 190 ? 4.000 1.963 4.387 1.00 87.25 190 VAL A N 1
ATOM 1490 C CA . VAL A 1 190 ? 4.365 2.790 3.235 1.00 87.25 190 VAL A CA 1
ATOM 1491 C C . VAL A 1 190 ? 4.203 4.254 3.601 1.00 87.25 190 VAL A C 1
ATOM 1493 O O . VAL A 1 190 ? 3.125 4.680 4.018 1.00 87.25 190 VAL A O 1
ATOM 1496 N N . HIS A 1 191 ? 5.277 5.021 3.437 1.00 88.69 191 HIS A N 1
ATOM 1497 C CA . HIS A 1 191 ? 5.255 6.463 3.637 1.00 88.69 191 HIS A CA 1
ATOM 1498 C C . HIS A 1 191 ? 4.503 7.163 2.494 1.00 88.69 191 HIS A C 1
ATOM 1500 O O . HIS A 1 191 ? 4.530 6.708 1.354 1.00 88.69 191 HIS A O 1
ATOM 1506 N N . GLU A 1 192 ? 3.863 8.297 2.779 1.00 81.56 192 GLU A N 1
ATOM 1507 C CA . GLU A 1 192 ? 3.097 9.095 1.808 1.00 81.56 192 GLU A CA 1
ATOM 1508 C C . GLU A 1 192 ? 3.888 9.463 0.539 1.00 81.56 192 GLU A C 1
ATOM 1510 O O . GLU A 1 192 ? 3.318 9.522 -0.546 1.00 81.56 192 GLU A O 1
ATOM 1515 N N . SER A 1 193 ? 5.202 9.681 0.655 1.00 81.50 193 SER A N 1
ATOM 1516 C CA . SER A 1 193 ? 6.066 10.002 -0.493 1.00 81.50 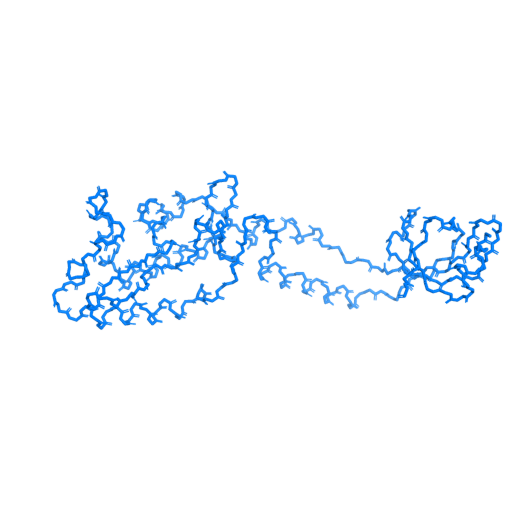193 SER A CA 1
ATOM 1517 C C . SER A 1 193 ? 6.457 8.791 -1.347 1.00 81.50 193 SER A C 1
ATOM 1519 O O . SER A 1 193 ? 7.058 8.958 -2.408 1.00 81.50 193 SER A O 1
ATOM 1521 N N . SER A 1 194 ? 6.162 7.572 -0.898 1.00 82.19 194 SER A N 1
ATOM 1522 C CA . SER A 1 194 ? 6.525 6.348 -1.603 1.00 82.19 194 SER A CA 1
ATOM 1523 C C . SER A 1 194 ? 5.426 5.940 -2.581 1.00 82.19 194 SER A C 1
ATOM 1525 O O . SER A 1 194 ? 4.266 5.758 -2.215 1.00 82.19 194 SER A O 1
ATOM 1527 N N . ASN A 1 195 ? 5.810 5.716 -3.836 1.00 76.19 195 ASN A N 1
ATOM 1528 C CA . ASN A 1 195 ? 4.925 5.122 -4.829 1.00 76.19 195 ASN A CA 1
ATOM 1529 C C . ASN A 1 195 ? 5.049 3.602 -4.781 1.00 76.19 195 ASN A C 1
ATOM 1531 O O . ASN A 1 195 ? 6.037 3.040 -5.245 1.00 76.19 195 ASN A O 1
ATOM 1535 N N . THR A 1 196 ? 4.034 2.939 -4.237 1.00 77.88 196 THR A N 1
ATOM 1536 C CA . THR A 1 196 ? 3.951 1.478 -4.222 1.00 77.88 196 THR A CA 1
ATOM 1537 C C . THR A 1 196 ? 2.961 0.955 -5.255 1.00 77.88 196 THR A C 1
ATOM 1539 O O . THR A 1 196 ? 2.126 1.681 -5.813 1.00 77.88 196 THR A O 1
ATOM 1542 N N . ILE A 1 197 ? 3.123 -0.326 -5.563 1.00 81.81 197 ILE A N 1
ATOM 1543 C CA . ILE A 1 197 ? 2.255 -1.088 -6.449 1.00 81.81 197 ILE A CA 1
ATOM 1544 C C . ILE A 1 197 ? 1.680 -2.223 -5.612 1.00 81.81 197 ILE A C 1
ATOM 1546 O O . ILE A 1 197 ? 2.407 -2.900 -4.887 1.00 81.81 197 ILE A O 1
ATOM 1550 N N . GLU A 1 198 ? 0.368 -2.397 -5.677 1.00 78.56 198 GLU A N 1
ATOM 1551 C CA . GLU A 1 198 ? -0.334 -3.406 -4.903 1.00 78.56 198 GLU A CA 1
ATOM 1552 C C . GLU A 1 198 ? 0.012 -4.822 -5.393 1.00 78.56 198 GLU A C 1
ATOM 1554 O O . GLU A 1 198 ? 0.222 -5.016 -6.596 1.00 78.56 198 GLU A O 1
ATOM 1559 N N . PRO A 1 199 ? 0.003 -5.838 -4.509 1.00 79.06 199 PRO A N 1
ATOM 1560 C CA . PRO A 1 199 ? 0.343 -7.214 -4.878 1.00 79.06 199 PRO A CA 1
ATOM 1561 C C . PRO A 1 199 ? -0.469 -7.760 -6.061 1.00 79.06 199 PRO A C 1
ATOM 1563 O O . PRO A 1 199 ? 0.066 -8.477 -6.901 1.00 79.06 199 PRO A O 1
ATOM 1566 N N . ILE A 1 200 ? -1.742 -7.366 -6.178 1.00 81.56 2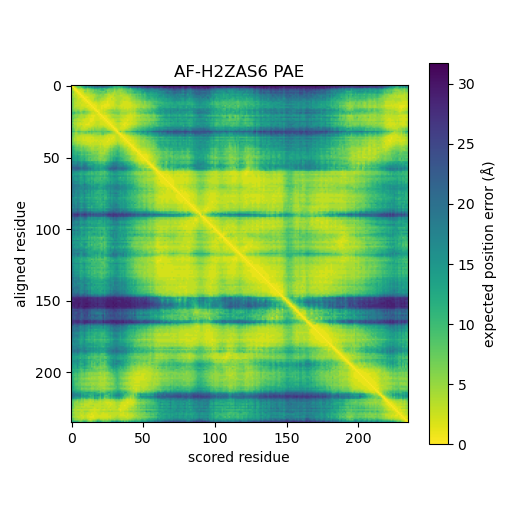00 ILE A N 1
ATOM 1567 C CA . ILE A 1 200 ? -2.605 -7.757 -7.302 1.00 81.56 200 ILE A CA 1
ATOM 1568 C C . ILE A 1 200 ? -2.097 -7.221 -8.647 1.00 81.56 200 ILE A C 1
ATOM 1570 O O . ILE A 1 200 ? -2.162 -7.908 -9.665 1.00 81.56 200 ILE A O 1
ATOM 1574 N N . VAL A 1 201 ? -1.541 -6.007 -8.656 1.00 84.69 201 VAL A N 1
ATOM 1575 C CA . VAL A 1 201 ? -0.964 -5.397 -9.856 1.00 84.69 201 VAL A CA 1
ATOM 1576 C C . VAL A 1 201 ? 0.395 -6.029 -10.160 1.00 84.69 201 VAL A C 1
ATOM 1578 O O . VAL A 1 201 ? 0.679 -6.288 -11.324 1.00 84.69 201 VAL A O 1
ATOM 1581 N N . VAL A 1 202 ? 1.200 -6.342 -9.136 1.00 87.31 202 VAL A N 1
ATOM 1582 C CA . VAL A 1 202 ? 2.467 -7.080 -9.300 1.00 87.31 202 VAL A CA 1
ATOM 1583 C C . VAL A 1 202 ? 2.219 -8.452 -9.932 1.00 87.31 202 VAL A C 1
ATOM 1585 O O . VAL A 1 202 ? 2.855 -8.781 -10.927 1.00 87.31 202 VAL A O 1
ATOM 1588 N N . SER A 1 203 ? 1.225 -9.202 -9.450 1.00 87.00 203 SER A N 1
ATOM 1589 C CA . SER A 1 203 ? 0.844 -10.495 -10.034 1.00 87.00 203 SER A CA 1
ATOM 1590 C C . SER A 1 203 ? 0.430 -10.368 -11.504 1.00 87.00 203 SER A C 1
ATOM 1592 O O . SER A 1 203 ? 0.838 -11.176 -12.335 1.00 87.00 203 SER A O 1
ATOM 1594 N N . ALA A 1 204 ? -0.334 -9.328 -11.856 1.00 87.69 204 ALA A N 1
ATOM 1595 C CA . ALA A 1 204 ? -0.722 -9.070 -13.243 1.00 87.69 204 ALA A CA 1
ATOM 1596 C C . ALA A 1 204 ? 0.482 -8.719 -14.142 1.00 87.69 204 ALA A C 1
ATOM 1598 O O . ALA A 1 204 ? 0.516 -9.118 -15.307 1.00 87.69 204 ALA A O 1
ATOM 1599 N N . ILE A 1 205 ? 1.473 -7.991 -13.611 1.00 90.31 205 ILE A N 1
ATOM 1600 C CA . ILE A 1 205 ? 2.743 -7.713 -14.301 1.00 90.31 205 ILE A CA 1
ATOM 1601 C C . ILE A 1 205 ? 3.522 -9.012 -14.512 1.00 90.31 205 ILE A C 1
ATOM 1603 O O . ILE A 1 205 ? 3.965 -9.273 -15.629 1.00 90.31 205 ILE A O 1
ATOM 1607 N N . ASP A 1 206 ? 3.644 -9.853 -13.486 1.00 90.75 206 ASP A N 1
ATOM 1608 C CA . ASP A 1 206 ? 4.365 -11.124 -13.574 1.00 90.75 206 ASP A CA 1
ATOM 1609 C C . ASP A 1 206 ? 3.753 -12.073 -14.608 1.00 90.75 206 ASP A C 1
ATOM 1611 O O . ASP A 1 206 ? 4.477 -12.727 -15.362 1.00 90.75 206 ASP A O 1
ATOM 1615 N N . GLU A 1 207 ? 2.425 -12.150 -14.681 1.00 90.25 207 GLU A N 1
ATOM 1616 C CA . GLU A 1 207 ? 1.725 -12.931 -15.704 1.00 90.25 207 GLU A CA 1
ATOM 1617 C C . GLU A 1 207 ? 2.021 -12.422 -17.118 1.00 90.25 207 GLU A C 1
ATOM 1619 O O . GLU A 1 207 ? 2.354 -13.214 -18.003 1.00 90.25 207 GLU A O 1
ATOM 1624 N N . GLU A 1 208 ? 1.968 -11.108 -17.334 1.00 89.38 208 GLU A N 1
ATOM 1625 C CA . GLU A 1 208 ? 2.262 -10.506 -18.637 1.00 89.38 208 GLU A CA 1
ATOM 1626 C C . GLU A 1 208 ? 3.733 -10.703 -19.026 1.00 89.38 208 GLU A C 1
ATOM 1628 O O . GLU A 1 208 ? 4.023 -11.068 -20.163 1.00 89.38 208 GLU A O 1
ATOM 1633 N N . ILE A 1 209 ? 4.668 -10.577 -18.078 1.00 90.12 209 ILE A N 1
ATOM 1634 C CA . ILE A 1 209 ? 6.092 -10.863 -18.305 1.00 90.12 209 ILE A CA 1
ATOM 1635 C C . ILE A 1 209 ? 6.299 -12.338 -18.664 1.00 90.12 209 ILE A C 1
ATOM 1637 O O . ILE A 1 209 ? 7.074 -12.646 -19.571 1.00 90.12 209 ILE A O 1
ATOM 1641 N N . LYS A 1 210 ? 5.610 -13.274 -17.998 1.00 89.94 210 LYS A N 1
ATOM 1642 C CA . LYS A 1 210 ? 5.681 -14.708 -18.331 1.00 89.94 210 LYS A CA 1
ATOM 1643 C C . LYS A 1 210 ? 5.175 -14.981 -19.747 1.00 89.94 210 LYS A C 1
ATOM 1645 O O . LYS A 1 210 ? 5.794 -15.760 -20.470 1.00 89.94 210 LYS A O 1
ATOM 1650 N N . LEU A 1 211 ? 4.070 -14.356 -20.152 1.00 88.19 211 LEU A N 1
ATOM 1651 C CA . LEU A 1 211 ? 3.535 -14.474 -21.512 1.00 88.19 211 LEU A CA 1
ATOM 1652 C C . LEU A 1 211 ? 4.474 -13.848 -22.544 1.00 88.19 211 LEU A C 1
ATOM 1654 O O . LEU A 1 211 ? 4.695 -14.435 -23.603 1.00 88.19 211 LEU A O 1
ATOM 1658 N N . PHE A 1 212 ? 5.059 -12.697 -22.216 1.00 88.50 212 PHE A N 1
ATOM 1659 C CA . PHE A 1 212 ? 6.036 -12.017 -23.050 1.00 88.50 212 PHE A CA 1
ATOM 1660 C C . PHE A 1 212 ? 7.278 -12.882 -23.266 1.00 88.50 212 PHE A C 1
ATOM 1662 O O . PHE A 1 212 ? 7.636 -13.132 -24.408 1.00 88.50 212 PHE A O 1
ATOM 1669 N N . LYS A 1 213 ? 7.868 -13.454 -22.209 1.00 86.94 213 LYS A N 1
ATOM 1670 C CA . LYS A 1 213 ? 9.038 -14.346 -22.311 1.00 86.94 213 LYS A CA 1
ATOM 1671 C C . LYS A 1 213 ? 8.801 -15.579 -23.190 1.00 86.94 213 LYS A C 1
ATOM 1673 O O . LYS A 1 213 ? 9.749 -16.083 -23.775 1.00 86.94 213 LYS A O 1
ATOM 1678 N N . LYS A 1 214 ? 7.558 -16.064 -23.297 1.00 85.31 214 LYS A N 1
ATOM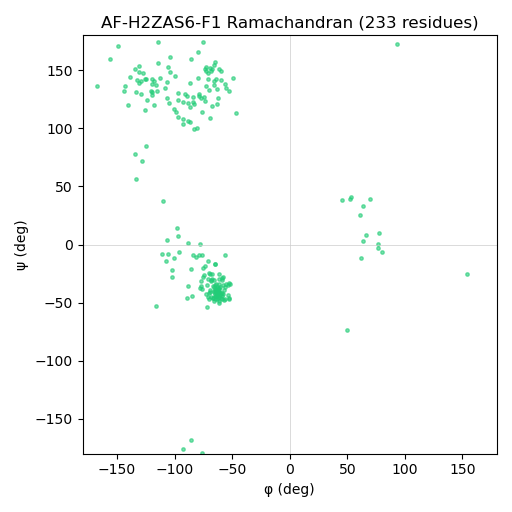 1679 C CA . LYS A 1 214 ? 7.201 -17.171 -24.206 1.00 85.31 214 LYS A CA 1
ATOM 1680 C C . LYS A 1 214 ? 7.151 -16.754 -25.680 1.00 85.31 214 LYS A C 1
ATOM 1682 O O . LYS A 1 214 ? 7.288 -17.611 -26.543 1.00 85.31 214 LYS A O 1
ATOM 1687 N N . LYS A 1 215 ? 6.891 -15.474 -25.963 1.00 80.69 215 LYS A N 1
ATOM 1688 C CA . LYS A 1 215 ? 6.728 -14.923 -27.320 1.00 80.69 215 LYS A CA 1
ATOM 1689 C C . LYS A 1 215 ? 7.956 -14.160 -27.814 1.00 80.69 215 LYS A C 1
ATOM 1691 O O . LYS A 1 215 ? 8.141 -14.048 -29.021 1.00 80.69 215 LYS A O 1
ATOM 1696 N N . ALA A 1 216 ? 8.733 -13.595 -26.897 1.00 74.94 216 ALA A N 1
ATOM 1697 C CA . ALA A 1 216 ? 9.878 -12.759 -27.204 1.00 74.94 216 ALA A CA 1
ATOM 1698 C C . ALA A 1 216 ? 10.950 -13.567 -27.943 1.00 74.94 216 ALA A C 1
ATOM 1700 O O . ALA A 1 216 ? 11.279 -14.693 -27.558 1.00 74.94 216 ALA A O 1
ATOM 1701 N N . GLY A 1 217 ? 11.479 -12.978 -29.016 1.00 69.56 217 GLY A N 1
ATOM 1702 C CA . GLY A 1 217 ? 12.643 -13.504 -29.718 1.00 69.56 217 GLY A CA 1
ATOM 1703 C C . GLY A 1 217 ? 13.936 -13.222 -28.949 1.00 69.56 217 GLY A C 1
ATOM 1704 O O . GLY A 1 217 ? 13.936 -12.617 -27.878 1.00 69.56 217 GLY A O 1
ATOM 1705 N N . LYS A 1 218 ? 15.069 -13.657 -29.511 1.00 70.25 218 LYS A N 1
ATOM 1706 C CA . LYS A 1 218 ? 16.386 -13.215 -29.028 1.00 70.25 218 LYS A CA 1
ATOM 1707 C C . LYS A 1 218 ? 16.577 -11.723 -29.331 1.00 70.25 218 LYS A C 1
ATOM 1709 O O . LYS A 1 218 ? 16.032 -11.231 -30.319 1.00 70.25 218 LYS A O 1
ATOM 1714 N N . SER A 1 219 ? 17.371 -11.039 -28.503 1.00 80.94 219 SER A N 1
ATOM 1715 C CA . SER A 1 219 ? 17.788 -9.649 -28.725 1.00 80.94 219 SER A CA 1
ATOM 1716 C C . SER A 1 219 ? 18.320 -9.446 -30.144 1.00 80.94 219 SER A C 1
ATOM 1718 O O . SER A 1 219 ? 18.974 -10.333 -30.699 1.00 80.94 219 SER A O 1
ATOM 1720 N N . LYS A 1 220 ? 18.034 -8.282 -30.730 1.00 87.38 220 LYS A N 1
ATOM 1721 C CA . LYS A 1 220 ? 18.503 -7.917 -32.069 1.00 87.38 220 LYS A CA 1
ATOM 1722 C C . LYS A 1 220 ? 19.832 -7.189 -31.958 1.00 87.38 220 LYS A C 1
ATOM 1724 O O . LYS A 1 220 ? 19.931 -6.213 -31.217 1.00 87.38 220 LYS A O 1
ATOM 1729 N N . ASP A 1 221 ? 20.813 -7.641 -32.727 1.00 89.56 221 ASP A N 1
ATOM 1730 C CA . ASP A 1 221 ? 22.106 -6.973 -32.819 1.00 89.56 221 ASP A CA 1
ATOM 1731 C C . ASP A 1 221 ? 22.017 -5.820 -33.825 1.00 89.56 221 ASP A C 1
ATOM 1733 O O . ASP A 1 221 ? 21.674 -6.016 -34.993 1.00 89.56 221 ASP A O 1
ATOM 1737 N N . VAL A 1 222 ? 22.302 -4.602 -33.364 1.00 90.19 222 VAL A N 1
ATOM 1738 C CA . VAL A 1 222 ? 22.267 -3.380 -34.175 1.00 90.19 222 VAL A CA 1
ATOM 1739 C C . VAL A 1 222 ? 23.611 -2.673 -34.063 1.00 90.19 222 VAL A C 1
ATOM 1741 O O . VAL A 1 222 ? 23.994 -2.218 -32.986 1.00 90.19 222 VAL A O 1
ATOM 1744 N N . THR A 1 223 ? 24.333 -2.561 -35.176 1.00 91.19 223 THR A N 1
ATOM 1745 C CA . THR A 1 223 ? 25.631 -1.876 -35.214 1.00 91.19 223 THR A CA 1
ATOM 1746 C C . THR A 1 223 ? 25.460 -0.405 -35.589 1.00 91.19 223 THR A C 1
ATOM 1748 O O . THR A 1 223 ? 24.923 -0.092 -36.650 1.00 91.19 223 THR A O 1
ATOM 1751 N N . VAL A 1 224 ? 25.932 0.507 -34.735 1.00 89.88 224 VAL A N 1
ATOM 1752 C CA . VAL A 1 224 ? 25.815 1.962 -34.924 1.00 89.88 224 VAL A CA 1
ATOM 1753 C C . VAL A 1 224 ? 27.119 2.658 -34.531 1.00 89.88 224 VAL A C 1
ATOM 1755 O O . VAL A 1 224 ? 27.791 2.259 -33.581 1.00 89.88 224 VAL A O 1
ATOM 1758 N N . SER A 1 225 ? 27.475 3.722 -35.253 1.00 89.75 225 SER A N 1
ATOM 1759 C CA . SER A 1 225 ? 28.549 4.642 -34.861 1.00 89.75 225 SER A CA 1
ATOM 1760 C C . SER A 1 225 ? 27.991 5.729 -33.946 1.00 89.75 225 SER A C 1
ATOM 1762 O O . SER A 1 225 ? 27.137 6.511 -34.364 1.00 89.75 225 SER A O 1
ATOM 1764 N N . VAL A 1 226 ? 28.488 5.800 -32.713 1.00 88.88 226 VAL A N 1
ATOM 1765 C CA . VAL A 1 226 ? 27.997 6.709 -31.671 1.00 88.88 226 VAL A CA 1
ATOM 1766 C C . VAL A 1 226 ? 29.153 7.540 -31.111 1.00 88.88 226 VAL A C 1
ATOM 1768 O O . VAL A 1 226 ? 30.277 7.061 -30.968 1.00 88.88 226 VAL A O 1
ATOM 1771 N N . LEU A 1 227 ? 28.887 8.810 -30.800 1.00 89.00 227 LEU A N 1
ATOM 1772 C CA . LEU A 1 227 ? 29.858 9.684 -30.136 1.00 89.00 227 LEU A CA 1
ATOM 1773 C C . LEU A 1 227 ? 30.152 9.178 -28.723 1.00 89.00 227 LEU A C 1
ATOM 1775 O O . LEU A 1 227 ? 29.228 8.818 -27.995 1.00 89.00 227 LEU A O 1
ATOM 1779 N N . SER A 1 228 ? 31.416 9.247 -28.303 1.00 84.06 228 SER A N 1
ATOM 1780 C CA . SER A 1 228 ? 31.862 8.756 -26.989 1.00 84.06 228 SER A CA 1
ATOM 1781 C C . SER A 1 228 ? 31.051 9.302 -25.808 1.00 84.06 228 SER A C 1
ATOM 1783 O O . SER A 1 228 ? 30.788 8.577 -24.857 1.00 84.06 228 SER A O 1
ATOM 1785 N N . ARG A 1 229 ? 30.573 10.550 -25.889 1.00 88.31 229 ARG A N 1
ATOM 1786 C CA . ARG A 1 229 ? 29.740 11.184 -24.850 1.00 88.31 229 ARG A CA 1
ATOM 1787 C C . ARG A 1 229 ? 28.371 10.536 -24.626 1.00 88.31 229 ARG A C 1
ATOM 1789 O O . ARG A 1 229 ? 27.734 10.853 -23.632 1.00 88.31 229 ARG A O 1
ATOM 1796 N N . TYR A 1 230 ? 27.888 9.714 -25.559 1.00 90.50 230 TYR A N 1
ATOM 1797 C CA . TYR A 1 230 ? 26.624 8.984 -25.417 1.00 90.50 230 TYR A CA 1
ATOM 1798 C C . TYR A 1 230 ? 26.834 7.544 -24.952 1.00 90.50 230 TYR A C 1
ATOM 1800 O O . TYR A 1 230 ? 25.915 6.730 -25.030 1.00 90.50 230 TYR A O 1
ATOM 1808 N N . LEU A 1 231 ? 28.033 7.228 -24.470 1.00 89.25 231 LEU A N 1
ATOM 1809 C C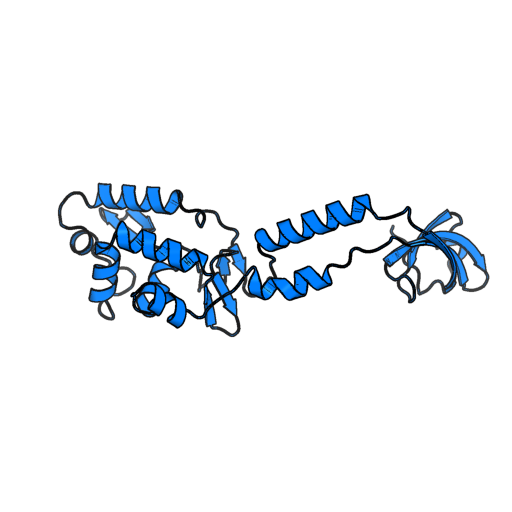A . LEU A 1 231 ? 28.399 5.904 -24.010 1.00 89.25 231 LEU A CA 1
ATOM 1810 C C . LEU A 1 231 ? 28.794 5.970 -22.549 1.00 89.25 231 LEU A C 1
ATOM 1812 O O . LEU A 1 231 ? 29.628 6.777 -22.143 1.00 89.25 231 LEU A O 1
ATOM 1816 N N . TYR A 1 232 ? 28.187 5.091 -21.771 1.00 90.81 232 TYR A N 1
ATOM 1817 C CA . TYR A 1 232 ? 28.547 4.857 -20.391 1.00 90.81 232 TYR A CA 1
ATOM 1818 C C . TYR A 1 232 ? 29.306 3.536 -20.293 1.00 90.81 232 TYR A C 1
ATOM 1820 O O . TYR A 1 232 ? 28.785 2.493 -20.683 1.00 90.81 232 TYR A O 1
ATOM 1828 N N . CYS A 1 233 ? 30.532 3.583 -19.778 1.00 87.25 233 CYS A N 1
ATOM 1829 C CA . CYS A 1 233 ? 31.304 2.393 -19.445 1.00 87.25 233 CYS A CA 1
ATOM 1830 C C . CYS A 1 233 ? 31.169 2.153 -17.933 1.00 87.25 233 CYS A C 1
ATOM 1832 O O . CYS A 1 233 ? 31.624 3.006 -17.163 1.00 87.25 233 CYS A O 1
ATOM 1834 N N . PRO A 1 234 ? 30.529 1.059 -17.487 1.00 85.19 234 PRO A N 1
ATOM 1835 C CA . PRO A 1 234 ? 30.574 0.671 -16.083 1.00 85.19 234 PRO A CA 1
ATOM 1836 C C . PRO A 1 234 ? 32.023 0.331 -15.701 1.00 85.19 234 PRO A C 1
ATOM 1838 O O . PRO A 1 234 ? 32.769 -0.207 -16.523 1.00 85.19 234 PRO A O 1
ATOM 1841 N N . GLN A 1 235 ? 32.420 0.706 -14.484 1.00 71.88 235 GLN A N 1
ATOM 1842 C CA . GLN A 1 235 ? 33.709 0.325 -13.895 1.00 71.88 235 GLN A CA 1
ATOM 1843 C C . GLN A 1 235 ? 33.652 -1.080 -13.303 1.00 71.88 235 GLN A C 1
ATOM 1845 O O . GLN A 1 235 ? 32.574 -1.445 -12.781 1.00 71.88 235 GLN A O 1
#

Sequence (235 aa):
MTSIAEMLPKNAEVFNIGVPHYGCMGKVCSTHGGNATITFQVPDEPNLARILKKKHTLSSYHPGWKIASNTGVSGYILSRITGSVYAYYPETRKWSIGLNLKFTKERSGVAGFTKRKDNEWLYSDAVTGLILGYRERFPEVLTYLEETLGKTAEQDLNLESMFGTTNVVEKLQELTKWLKSLPSYGGTKVHESSNTIEPIVVSAIDEEIKLFKKKAGKSKDVTVSVLSRYLYCPQ